Protein AF-A0A0C2ZN90-F1 (afdb_monomer_lite)

Foldseek 3Di:
DDDDDDDDDDDDDPDDDDDDDDDDDDDPDDDDCVVVVVVVVVVVVVVVVVVVVVVVVVVVVVVVVVVVVVVVVVVVVVVVVVVVVVVVVVVVVVVVVVVVVVVVVVVVVVVVVVVVVVVVVVVVVVVVVVVVVVVVVVVVVVVVVVVVVVVVVVVVVVVVVVVVVVVVVVVVVVVPDPPDPPDDQDFPVCVVVVHDFDDDPVCPPQRDTPVCVVVVHRTHGPPPPPPPPDPDPDPPPDPDPDDDDDDDDDDDDDDDDDDDDDDDPDPDPDDDDDDDDDDPPVVVVVVVVVVVVVVVVVVVVVVVVVVVVVVVVVVVVVVVVVVVVVVPPDDDDDDDDDDDDDPPPPVPPPVVVVVVVVVVVVVVVPDPDPPPPPD

pLDDT: mean 73.0, std 21.0, range [37.22, 98.56]

Radius of gyration: 66.13 Å; chains: 1; bounding box: 137×74×197 Å

Sequence (375 aa):
MSAPSKTNTPAPLTGKRDWVGATTDKLKSSSDDELEIYDVKVGERKQHWQVKKEAKEKEARECQQREEAEHWAREEAAAVQRQEEADCRVREECRVKEEKECLEREAAVHQEAAIKKATETAEKRAQEDMEEKRAEVLKKIRAAKETARQRAEAEASRQKSVAMKKRAREENTVAGPSGMLGPGLRCVRCARTGAKCKRDPENKRQCACMQCARHKEKCKWPEVVGSVSGSRSGDVKGKGKAVATLPRAGKKKKHVKKSAMKVVDSNIEIVAKPSDASGSRSGHALLQRMDHLILTVENLAEAQWYMASACAVSGMVVGTLINKCNFLGFEGVGPGEEDEEEEMDTEAVNQEEVEQEVAELRKEVLEPQPSDDEM

Structure (mmCIF, N/CA/C/O backbone):
data_AF-A0A0C2ZN90-F1
#
_entry.id   AF-A0A0C2ZN90-F1
#
loop_
_atom_site.group_PDB
_atom_site.id
_atom_site.type_symbol
_atom_site.label_atom_id
_atom_site.label_alt_id
_atom_site.label_comp_id
_atom_site.label_asym_id
_atom_site.label_entity_id
_atom_site.label_seq_id
_atom_site.pdbx_PDB_ins_code
_atom_site.Cartn_x
_atom_site.Cartn_y
_atom_site.Cartn_z
_atom_site.occupancy
_atom_site.B_iso_or_equiv
_atom_site.auth_seq_id
_atom_site.auth_comp_id
_atom_site.auth_asym_id
_atom_site.auth_atom_id
_atom_site.pdbx_PDB_model_num
ATOM 1 N N . MET A 1 1 ? -42.856 -7.851 15.125 1.00 47.91 1 MET A N 1
ATOM 2 C CA . MET A 1 1 ? -44.300 -7.607 15.332 1.00 47.91 1 MET A CA 1
ATOM 3 C C . MET A 1 1 ? -44.865 -8.805 16.084 1.00 47.91 1 MET A C 1
ATOM 5 O O . MET A 1 1 ? -45.245 -9.776 15.445 1.00 47.91 1 MET A O 1
ATOM 9 N N . SER A 1 2 ? -44.839 -8.780 17.418 1.00 54.12 2 SER A N 1
ATOM 10 C CA . SER A 1 2 ? -45.299 -9.899 18.257 1.00 54.12 2 SER A CA 1
ATOM 11 C C . SER A 1 2 ? -46.491 -9.445 19.095 1.00 54.12 2 SER A C 1
ATOM 13 O O . SER A 1 2 ? -46.458 -8.363 19.679 1.00 54.12 2 SER A O 1
ATOM 15 N N . ALA A 1 3 ? -47.560 -10.241 19.072 1.00 60.66 3 ALA A N 1
ATOM 16 C CA . ALA A 1 3 ? -48.857 -9.945 19.674 1.00 60.66 3 ALA A CA 1
ATOM 17 C C . ALA A 1 3 ? -48.824 -9.994 21.218 1.00 60.66 3 ALA A C 1
ATOM 19 O O . ALA A 1 3 ? -48.052 -10.774 21.777 1.00 60.66 3 ALA A O 1
ATOM 20 N N . PRO A 1 4 ? -49.678 -9.221 21.919 1.00 62.22 4 PRO A N 1
ATOM 21 C CA . PRO A 1 4 ? -49.736 -9.235 23.375 1.00 62.22 4 PRO A CA 1
ATOM 22 C C . PRO A 1 4 ? -50.607 -10.391 23.889 1.00 62.22 4 PRO A C 1
ATOM 24 O O . PRO A 1 4 ? -51.784 -10.525 23.544 1.00 62.22 4 PRO A O 1
ATOM 27 N N . SER A 1 5 ? -50.014 -11.222 24.742 1.00 60.12 5 SER A N 1
ATOM 28 C CA . SER A 1 5 ? -50.665 -12.339 25.426 1.00 60.12 5 SER A CA 1
ATOM 29 C C . SER A 1 5 ? -51.628 -11.834 26.506 1.00 60.12 5 SER A C 1
ATOM 31 O O . SER A 1 5 ? -51.232 -11.108 27.414 1.00 60.12 5 SER A O 1
ATOM 33 N N . LYS A 1 6 ? -52.902 -12.229 26.408 1.00 66.94 6 LYS A N 1
ATOM 34 C CA . LYS A 1 6 ? -53.952 -11.969 27.406 1.00 66.94 6 LYS A CA 1
ATOM 35 C C . LYS A 1 6 ? -53.699 -12.779 28.679 1.00 66.94 6 LYS A C 1
ATOM 37 O O . LYS A 1 6 ? -53.786 -14.005 28.650 1.00 66.94 6 LYS A O 1
ATOM 42 N N . THR A 1 7 ? -53.465 -12.100 29.796 1.00 59.75 7 THR A N 1
ATOM 43 C CA . THR A 1 7 ? -53.411 -12.706 31.133 1.00 59.75 7 THR A CA 1
ATOM 44 C C . THR A 1 7 ? -54.807 -12.688 31.760 1.00 59.75 7 THR A C 1
ATOM 46 O O . THR A 1 7 ? -55.391 -11.627 31.971 1.00 59.75 7 THR A O 1
ATOM 49 N N . ASN A 1 8 ? -55.358 -13.873 32.029 1.00 65.38 8 ASN A N 1
ATOM 50 C CA . ASN A 1 8 ? -56.622 -14.058 32.739 1.00 65.38 8 ASN A CA 1
ATOM 51 C C . ASN A 1 8 ? -56.387 -13.932 34.253 1.00 65.38 8 ASN A C 1
ATOM 53 O O . ASN A 1 8 ? -55.694 -14.761 34.839 1.00 65.38 8 ASN A O 1
ATOM 57 N N . THR A 1 9 ? -56.982 -12.922 34.882 1.00 57.03 9 THR A N 1
ATOM 58 C CA . THR A 1 9 ? -57.009 -12.749 36.342 1.00 57.03 9 THR A CA 1
ATOM 59 C C . THR A 1 9 ? -58.150 -13.585 36.941 1.00 57.03 9 THR A C 1
ATOM 61 O O . THR A 1 9 ? -59.300 -13.366 36.554 1.00 57.03 9 THR A O 1
ATOM 64 N N . PRO A 1 10 ? -57.902 -14.524 37.876 1.00 62.50 10 PRO A N 1
ATOM 65 C CA . PRO A 1 10 ? -58.974 -15.247 38.550 1.00 62.50 10 PRO A CA 1
ATOM 66 C C . PRO A 1 10 ? -59.562 -14.416 39.701 1.00 62.50 10 PRO A C 1
ATOM 68 O O . PRO A 1 10 ? -58.844 -13.795 40.483 1.00 62.50 10 PRO A O 1
ATOM 71 N N . ALA A 1 11 ? -60.892 -14.407 39.784 1.00 63.16 11 ALA A N 1
ATOM 72 C CA . ALA A 1 11 ? -61.669 -13.695 40.793 1.00 63.16 11 ALA A CA 1
ATOM 73 C C . ALA A 1 11 ? -61.593 -14.374 42.182 1.00 63.16 11 ALA A C 1
ATOM 75 O O . ALA A 1 11 ? -61.607 -15.606 42.255 1.00 63.16 11 ALA A O 1
ATOM 76 N N . PRO A 1 12 ? -61.574 -13.611 43.292 1.00 59.16 12 PRO A N 1
ATOM 77 C CA . PRO A 1 12 ? -61.581 -14.177 44.636 1.00 59.16 12 PRO A CA 1
ATOM 78 C C . PRO A 1 12 ? -62.991 -14.643 45.039 1.00 59.16 12 PRO A C 1
ATOM 80 O O . PRO A 1 12 ? -63.939 -13.860 45.094 1.00 59.16 12 PRO A O 1
ATOM 83 N N . LEU A 1 13 ? -63.117 -15.935 45.352 1.00 58.66 13 LEU A N 1
ATOM 84 C CA . LEU A 1 13 ? -64.306 -16.554 45.943 1.00 58.66 13 LEU A CA 1
ATOM 85 C C . LEU A 1 13 ? -64.455 -16.123 47.411 1.00 58.66 13 LEU A C 1
ATOM 87 O O . LEU A 1 13 ? -63.732 -16.583 48.294 1.00 58.66 13 LEU A O 1
ATOM 91 N N . THR A 1 14 ? -65.426 -15.255 47.684 1.00 52.53 14 THR A N 1
ATOM 92 C CA . THR A 1 14 ? -65.854 -14.855 49.029 1.00 52.53 14 THR A CA 1
ATOM 93 C C . THR A 1 14 ? -66.743 -15.934 49.655 1.00 52.53 14 THR A C 1
ATOM 95 O O . THR A 1 14 ? -67.970 -15.857 49.661 1.00 52.53 14 THR A O 1
ATOM 98 N N . GLY A 1 15 ? -66.118 -16.977 50.201 1.00 53.81 15 GLY A N 1
ATOM 99 C CA . GLY A 1 15 ? -66.805 -17.990 51.002 1.00 53.81 15 GLY A CA 1
ATOM 100 C C . GLY A 1 15 ? -67.135 -17.473 52.405 1.00 53.81 15 GLY A C 1
ATOM 101 O O . GLY A 1 15 ? -66.293 -17.533 53.297 1.00 53.81 15 GLY A O 1
ATOM 102 N N . LYS A 1 16 ? -68.368 -16.993 52.615 1.00 53.38 16 LYS A N 1
ATOM 103 C CA . LYS A 1 16 ? -68.963 -16.820 53.952 1.00 53.38 16 LYS A CA 1
ATOM 104 C C . LYS A 1 16 ? -69.048 -18.186 54.642 1.00 53.38 16 LYS A C 1
ATOM 106 O O . LYS A 1 16 ? -69.699 -19.091 54.127 1.00 53.38 16 LYS A O 1
ATOM 111 N N . ARG A 1 17 ? -68.418 -18.335 55.809 1.00 47.53 17 ARG A N 1
ATOM 112 C CA . ARG A 1 17 ? -68.725 -19.415 56.756 1.00 47.53 17 ARG A CA 1
ATOM 113 C C . ARG A 1 17 ? -69.367 -18.806 57.991 1.00 47.53 17 ARG A C 1
ATOM 115 O O . ARG A 1 17 ? -68.688 -18.178 58.798 1.00 47.53 17 ARG A O 1
ATOM 122 N N . ASP A 1 18 ? -70.672 -19.014 58.094 1.00 54.12 18 ASP A N 1
ATOM 123 C CA . ASP A 1 18 ? -71.453 -18.820 59.305 1.00 54.12 18 ASP A CA 1
ATOM 124 C C . ASP A 1 18 ? -71.043 -19.885 60.332 1.00 54.12 18 ASP A C 1
ATOM 126 O O . ASP A 1 18 ? -71.206 -21.081 60.097 1.00 54.12 18 ASP A O 1
ATOM 130 N N . TRP A 1 19 ? -70.505 -19.451 61.471 1.00 50.38 19 TRP A N 1
ATOM 131 C CA . TRP A 1 19 ? -70.406 -20.273 62.676 1.00 50.38 19 TRP A CA 1
ATOM 132 C C . TRP A 1 19 ? -71.318 -19.663 63.734 1.00 50.38 19 TRP A C 1
ATOM 134 O O . TRP A 1 19 ? -70.918 -18.815 64.528 1.00 50.38 19 TRP A O 1
ATOM 144 N N . VAL A 1 20 ? -72.575 -20.093 63.695 1.00 50.56 20 VAL A N 1
ATOM 145 C CA . VAL A 1 20 ? -73.548 -19.931 64.772 1.00 50.56 20 VAL A CA 1
ATOM 146 C C . VAL A 1 20 ? -73.816 -21.321 65.332 1.00 50.56 20 VAL A C 1
ATOM 148 O O . VAL A 1 20 ? -74.260 -22.201 64.600 1.00 50.56 20 VAL A O 1
ATOM 151 N N . GLY A 1 21 ? -73.607 -21.487 66.637 1.00 52.84 21 GLY A N 1
ATOM 152 C CA . GLY A 1 21 ? -74.328 -22.489 67.416 1.00 52.84 21 GLY A CA 1
ATOM 153 C C . GLY A 1 21 ? -73.477 -23.473 68.213 1.00 52.84 21 GLY A C 1
ATOM 154 O O . GLY A 1 21 ? -72.588 -24.121 67.674 1.00 52.84 21 GLY A O 1
ATOM 155 N N . ALA A 1 22 ? -73.911 -23.639 69.468 1.00 46.72 22 ALA A N 1
ATOM 156 C CA . ALA A 1 22 ? -73.586 -24.694 70.430 1.00 46.72 22 ALA A CA 1
ATOM 157 C C . ALA A 1 22 ? -72.211 -24.537 71.116 1.00 46.72 22 ALA A C 1
ATOM 159 O O . ALA A 1 22 ? -71.183 -24.480 70.464 1.00 46.72 22 ALA A O 1
ATOM 160 N N . THR A 1 23 ? -72.093 -24.426 72.438 1.00 46.81 23 THR A N 1
ATOM 161 C CA . THR A 1 23 ? -72.875 -25.059 73.508 1.00 46.81 23 THR A CA 1
ATOM 162 C C . THR A 1 23 ? -72.828 -24.218 74.787 1.00 46.81 23 THR A C 1
ATOM 164 O O . THR A 1 23 ? -71.764 -24.003 75.365 1.00 46.81 23 THR A O 1
ATOM 167 N N . THR A 1 24 ? -73.993 -23.787 75.260 1.00 51.75 24 THR A N 1
ATOM 168 C CA . THR A 1 24 ? -74.245 -23.469 76.666 1.00 51.75 24 THR A CA 1
ATOM 169 C C . THR A 1 24 ? -74.473 -24.787 77.386 1.00 51.75 24 THR A C 1
ATOM 171 O O . THR A 1 24 ? -75.551 -25.364 77.264 1.00 51.75 24 THR A O 1
ATOM 174 N N . ASP A 1 25 ? -73.480 -25.266 78.133 1.00 44.06 25 ASP A N 1
ATOM 175 C CA . ASP A 1 25 ? -73.747 -26.290 79.133 1.00 44.06 25 ASP A CA 1
ATOM 176 C C . ASP A 1 25 ? -73.016 -26.032 80.447 1.00 44.06 25 ASP A C 1
ATOM 178 O O . ASP A 1 25 ? -71.898 -25.521 80.502 1.00 44.06 25 ASP A O 1
ATOM 182 N N . LYS A 1 26 ? -73.763 -26.308 81.511 1.00 55.06 26 LYS A N 1
ATOM 183 C CA . LYS A 1 26 ? -73.508 -25.949 82.903 1.00 55.06 26 LYS A CA 1
ATOM 184 C C . LYS A 1 26 ? -72.288 -26.677 83.451 1.00 55.06 26 LYS A C 1
ATOM 186 O O . LYS A 1 26 ? -72.315 -27.898 83.545 1.00 55.06 26 LYS A O 1
ATOM 191 N N . LEU A 1 27 ? -71.353 -25.930 84.032 1.00 44.84 27 LEU A N 1
ATOM 192 C CA . LEU A 1 27 ? -70.567 -26.412 85.165 1.00 44.84 27 LEU A CA 1
ATOM 193 C C . LEU A 1 27 ? -70.533 -25.328 86.244 1.00 44.84 27 LEU A C 1
ATOM 195 O O . LEU A 1 27 ? -69.909 -24.284 86.096 1.00 44.84 27 LEU A O 1
ATOM 199 N N . LYS A 1 28 ? -71.280 -25.584 87.322 1.00 52.97 28 LYS A N 1
ATOM 200 C CA . LYS A 1 28 ? -71.097 -24.941 88.621 1.00 52.97 28 LYS A CA 1
ATOM 201 C C . LYS A 1 28 ? -69.900 -25.631 89.272 1.00 52.97 28 LYS A C 1
ATOM 203 O O . LYS A 1 28 ? -70.074 -26.711 89.831 1.00 52.97 28 LYS A O 1
ATOM 208 N N . SER A 1 29 ? -68.724 -25.027 89.186 1.00 48.50 29 SER A N 1
ATOM 209 C CA . SER A 1 29 ? -67.542 -25.479 89.915 1.00 48.50 29 SER A CA 1
ATOM 210 C C . SER A 1 29 ? -67.071 -24.347 90.821 1.00 48.50 29 SER A C 1
ATOM 212 O O . SER A 1 29 ? -66.819 -23.250 90.348 1.00 48.50 29 SER A O 1
ATOM 214 N N . SER A 1 30 ? -67.073 -24.648 92.121 1.00 50.97 30 SER A N 1
ATOM 215 C CA . SER A 1 30 ? -66.371 -24.010 93.245 1.00 50.97 30 SER A CA 1
ATOM 216 C C . SER A 1 30 ? -65.467 -22.812 92.905 1.00 50.97 30 SER A C 1
ATOM 218 O O . SER A 1 30 ? -64.460 -22.970 92.223 1.00 50.97 30 SER A O 1
ATOM 220 N N . SER A 1 31 ? -65.816 -21.639 93.435 1.00 50.69 31 SER A N 1
ATOM 221 C CA . SER A 1 31 ? -65.335 -20.310 93.026 1.00 50.69 31 SER A CA 1
ATOM 222 C C . SER A 1 31 ? -64.147 -19.740 93.817 1.00 50.69 31 SER A C 1
ATOM 224 O O . SER A 1 31 ? -63.906 -18.542 93.724 1.00 50.69 31 SER A O 1
ATOM 226 N N . ASP A 1 32 ? -63.403 -20.543 94.583 1.00 53.81 32 ASP A N 1
ATOM 227 C CA . ASP A 1 32 ? -62.303 -20.018 95.423 1.00 53.81 32 ASP A CA 1
ATOM 228 C C . ASP A 1 32 ? -60.879 -20.373 94.937 1.00 53.81 32 ASP A C 1
ATOM 230 O O . ASP A 1 32 ? -59.930 -19.733 95.375 1.00 53.81 32 ASP A O 1
ATOM 234 N N . ASP A 1 33 ? -60.721 -21.261 93.942 1.00 53.34 33 ASP A N 1
ATOM 235 C CA . ASP A 1 33 ? -59.440 -21.494 93.226 1.00 53.34 33 ASP A CA 1
ATOM 236 C C . ASP A 1 33 ? -59.386 -20.772 91.852 1.00 53.34 33 ASP A C 1
ATOM 238 O O . ASP A 1 33 ? -58.431 -20.883 91.082 1.00 53.34 33 ASP A O 1
ATOM 242 N N . GLU A 1 34 ? -60.444 -20.036 91.494 1.00 55.94 34 GLU A N 1
ATOM 243 C CA . GLU A 1 34 ? -60.680 -19.512 90.140 1.00 55.94 34 GLU A CA 1
ATOM 244 C C . GLU A 1 34 ? -59.822 -18.275 89.808 1.00 55.94 34 GLU A C 1
ATOM 246 O O . GLU A 1 34 ? -59.483 -18.040 88.644 1.00 55.94 34 GLU A O 1
ATOM 251 N N . LEU A 1 35 ? -59.416 -17.513 90.832 1.00 57.97 35 LEU A N 1
ATOM 252 C CA . LEU A 1 35 ? -58.611 -16.298 90.672 1.00 57.97 35 LEU A CA 1
ATOM 253 C C . LEU A 1 35 ? -57.157 -16.623 90.279 1.00 57.97 35 LEU A C 1
ATOM 255 O O . LEU A 1 35 ? -56.613 -16.021 89.355 1.00 57.97 35 LEU A O 1
ATOM 259 N N . GLU A 1 36 ? -56.559 -17.634 90.915 1.00 61.91 36 GLU A N 1
ATOM 260 C CA . GLU A 1 36 ? -55.186 -18.079 90.632 1.00 61.91 36 GLU A CA 1
ATOM 261 C C . GLU A 1 36 ? -55.072 -18.707 89.233 1.00 61.91 36 GLU A C 1
ATOM 263 O O . GLU A 1 36 ? -54.132 -18.435 88.483 1.00 61.91 36 GLU A O 1
ATOM 268 N N . ILE A 1 37 ? -56.083 -19.481 88.820 1.00 67.69 37 ILE A N 1
ATOM 269 C CA . ILE A 1 37 ? -56.150 -20.076 87.476 1.00 67.69 37 ILE A CA 1
ATOM 270 C C . ILE A 1 37 ? -56.290 -18.991 86.393 1.00 67.69 37 ILE A C 1
ATOM 272 O O . ILE A 1 37 ? -55.806 -19.168 85.268 1.00 67.69 37 ILE A O 1
ATOM 276 N N . TYR A 1 38 ? -56.948 -17.871 86.700 1.00 72.56 38 TYR A N 1
ATOM 277 C CA . TYR A 1 38 ? -57.102 -16.759 85.765 1.00 72.56 38 TYR A CA 1
ATOM 278 C C . TYR A 1 38 ? -55.779 -16.011 85.550 1.00 72.56 38 TYR A C 1
ATOM 280 O O . TYR A 1 38 ? -55.384 -15.799 84.400 1.00 72.56 38 TYR A O 1
ATOM 288 N N . ASP A 1 39 ? -55.049 -15.694 86.622 1.00 75.69 39 ASP A N 1
ATOM 289 C CA . ASP A 1 39 ? -53.764 -14.988 86.534 1.00 75.69 39 ASP A CA 1
ATOM 290 C C . ASP A 1 39 ? -52.685 -15.819 85.824 1.00 75.69 39 ASP A C 1
ATOM 292 O O . ASP A 1 39 ? -51.958 -15.290 84.973 1.00 75.69 39 ASP A O 1
ATOM 296 N N . VAL A 1 40 ? -52.641 -17.138 86.058 1.00 80.75 40 VAL A N 1
ATOM 297 C CA . VAL A 1 40 ? -51.743 -18.055 85.330 1.00 80.75 40 VAL A CA 1
ATOM 298 C C . VAL A 1 40 ? -52.053 -18.053 83.826 1.00 80.75 40 VAL A C 1
ATOM 300 O O . VAL A 1 40 ? -51.150 -17.869 83.008 1.00 80.75 40 VAL A O 1
ATOM 303 N N . LYS A 1 41 ? -53.330 -18.152 83.429 1.00 84.56 41 LYS A N 1
ATOM 304 C CA . LYS A 1 41 ? -53.736 -18.151 82.007 1.00 84.56 41 LYS A CA 1
ATOM 305 C C . LYS A 1 41 ? -53.478 -16.817 81.307 1.00 84.56 41 LYS A C 1
ATOM 307 O O . LYS A 1 41 ? -53.155 -16.791 80.114 1.00 84.56 41 LYS A O 1
ATOM 312 N N . VAL A 1 42 ? -53.638 -15.697 82.014 1.00 85.06 42 VAL A N 1
ATOM 313 C CA . VAL A 1 42 ? -53.310 -14.364 81.485 1.00 85.06 42 VAL A CA 1
ATOM 314 C C . VAL A 1 42 ? -51.796 -14.227 81.301 1.00 85.06 42 VAL A C 1
ATOM 316 O O . VAL A 1 42 ? -51.356 -13.731 80.258 1.00 85.06 42 VAL A O 1
ATOM 319 N N . GLY A 1 43 ? -51.004 -14.729 82.254 1.00 87.81 43 GLY A N 1
ATOM 320 C CA . GLY A 1 43 ? -49.547 -14.811 82.162 1.00 87.81 43 GLY A CA 1
ATOM 321 C C . GLY A 1 43 ? -49.073 -15.623 80.953 1.00 87.81 43 GLY A C 1
ATOM 322 O O . GLY A 1 43 ? -48.300 -15.113 80.140 1.00 87.81 43 GLY A O 1
ATOM 323 N N . GLU A 1 44 ? -49.601 -16.835 80.767 1.00 91.00 44 GLU A N 1
ATOM 324 C CA . GLU A 1 44 ? -49.279 -17.711 79.630 1.00 91.00 44 GLU A CA 1
ATOM 325 C C . GLU A 1 44 ? -49.649 -17.081 78.283 1.00 91.00 44 GLU A C 1
ATOM 327 O O . GLU A 1 44 ? -48.847 -17.089 77.346 1.00 91.00 44 GLU A O 1
ATOM 332 N N . ARG A 1 45 ? -50.838 -16.468 78.167 1.00 90.56 45 ARG A N 1
ATOM 333 C CA . ARG A 1 45 ? -51.233 -15.756 76.937 1.00 90.56 45 ARG A CA 1
ATOM 334 C C . ARG A 1 45 ? -50.298 -14.596 76.625 1.00 90.56 45 ARG A C 1
ATOM 336 O O . ARG A 1 45 ? -49.980 -14.385 75.454 1.00 90.56 45 ARG A O 1
ATOM 343 N N . LYS A 1 46 ? -49.869 -13.842 77.642 1.00 93.88 46 LYS A N 1
ATOM 344 C CA . LYS A 1 46 ? -48.949 -12.712 77.472 1.00 93.88 46 LYS A CA 1
ATOM 345 C C . LYS A 1 46 ? -47.566 -13.188 77.025 1.00 93.88 46 LYS A C 1
ATOM 347 O O . LYS A 1 46 ? -47.037 -12.636 76.062 1.00 93.88 46 LYS A O 1
ATOM 352 N N . GLN A 1 47 ? -47.035 -14.239 77.652 1.00 94.00 47 GLN A N 1
ATOM 353 C CA . GLN A 1 47 ? -45.773 -14.869 77.250 1.00 94.00 47 GLN A CA 1
ATOM 354 C C . GLN A 1 47 ? -45.853 -15.421 75.822 1.00 94.00 47 GLN A C 1
ATOM 356 O O . GLN A 1 47 ? -45.020 -15.083 74.986 1.00 94.00 47 GLN A O 1
ATOM 361 N N . HIS A 1 48 ? -46.899 -16.185 75.493 1.00 94.62 48 HIS A N 1
ATOM 362 C CA . HIS A 1 48 ? -47.109 -16.713 74.144 1.00 94.62 48 HIS A CA 1
ATOM 363 C C . HIS A 1 48 ? -47.226 -15.593 73.096 1.00 94.62 48 HIS A C 1
ATOM 365 O O . HIS A 1 48 ? -46.702 -15.711 71.988 1.00 94.62 48 HIS A O 1
ATOM 371 N N . TRP A 1 49 ? -47.887 -14.479 73.428 1.00 95.88 49 TRP A N 1
ATOM 372 C CA . TRP A 1 49 ? -47.977 -13.325 72.533 1.00 95.88 49 TRP A CA 1
ATOM 373 C C . TRP A 1 49 ? -46.623 -12.634 72.326 1.00 95.88 49 TRP A C 1
ATOM 375 O O . TRP A 1 49 ? -46.304 -12.279 71.191 1.00 95.88 49 TRP A O 1
ATOM 385 N N . GLN A 1 50 ? -45.808 -12.492 73.377 1.00 96.50 50 GLN A N 1
ATOM 386 C CA . GLN A 1 50 ? -44.439 -11.972 73.275 1.00 96.50 50 GLN A CA 1
ATOM 387 C C . GLN A 1 50 ? -43.550 -12.869 72.412 1.00 96.50 50 GLN A C 1
ATOM 389 O O . GLN A 1 50 ? -42.982 -12.378 71.440 1.00 96.50 50 GLN A O 1
ATOM 394 N N . VAL A 1 51 ? -43.520 -14.178 72.678 1.00 97.19 51 VAL A N 1
ATOM 395 C CA . VAL A 1 51 ? -42.743 -15.146 71.883 1.00 97.19 51 VAL A CA 1
ATOM 396 C C . VAL A 1 51 ? -43.179 -15.120 70.416 1.00 97.19 51 VAL A C 1
ATOM 398 O O . VAL A 1 51 ? -42.347 -15.101 69.513 1.00 97.19 51 VAL A O 1
ATOM 401 N N . LYS A 1 52 ? -44.489 -15.038 70.145 1.00 96.75 52 LYS A N 1
ATOM 402 C CA . LYS A 1 52 ? -45.009 -14.916 68.776 1.00 96.75 52 LYS A CA 1
ATOM 403 C C . LYS A 1 52 ? -44.598 -13.603 68.105 1.00 96.75 52 LYS A C 1
ATOM 405 O O . LYS A 1 52 ? -44.378 -13.588 66.895 1.00 96.75 52 LYS A O 1
ATOM 410 N N . LYS A 1 53 ? -44.537 -12.499 68.853 1.00 97.25 53 LYS A N 1
ATOM 411 C CA . LYS A 1 53 ? -44.090 -11.202 68.335 1.00 97.25 53 LYS A CA 1
ATOM 412 C C . LYS A 1 53 ? -42.600 -11.240 67.986 1.00 97.25 53 LYS A C 1
ATOM 414 O O . LYS A 1 53 ? -42.248 -10.838 66.884 1.00 97.25 53 LYS A O 1
ATOM 419 N N . GLU A 1 54 ? -41.766 -11.780 68.871 1.00 96.94 54 GLU A N 1
ATOM 420 C CA . GLU A 1 54 ? -40.324 -11.944 68.641 1.00 96.94 54 GLU A CA 1
ATOM 421 C C . GLU A 1 54 ? -40.034 -12.884 67.468 1.00 96.94 54 GLU A C 1
ATOM 423 O O . GLU A 1 54 ? -39.204 -12.564 66.621 1.00 96.94 54 GLU A O 1
ATOM 428 N N . ALA A 1 55 ? -40.766 -13.998 67.353 1.00 97.81 55 ALA A N 1
ATOM 429 C CA . ALA A 1 55 ? -40.637 -14.915 66.223 1.00 97.81 55 ALA A CA 1
ATOM 430 C C . ALA A 1 55 ? -40.942 -14.225 64.882 1.00 97.81 55 ALA A C 1
ATOM 432 O O . ALA A 1 55 ? -40.183 -14.380 63.931 1.00 97.81 55 ALA A O 1
ATOM 433 N N . LYS A 1 56 ? -42.007 -13.412 64.820 1.00 97.50 56 LYS A N 1
ATOM 434 C CA . LYS A 1 56 ? -42.357 -12.640 63.616 1.00 97.50 56 LYS A CA 1
ATOM 435 C C . LYS A 1 56 ? -41.339 -11.557 63.281 1.00 97.50 56 LYS A C 1
ATOM 437 O O . LYS A 1 56 ? -41.072 -11.312 62.113 1.00 97.50 56 LYS A O 1
ATOM 442 N N . GLU A 1 57 ? -40.800 -10.881 64.290 1.00 97.56 57 GLU A N 1
ATOM 443 C CA . GLU A 1 57 ? -39.764 -9.869 64.084 1.00 97.56 57 GLU A CA 1
ATOM 444 C C . GLU A 1 57 ? -38.466 -10.504 63.580 1.00 97.56 57 GLU A C 1
ATOM 446 O O . GLU A 1 57 ? -37.836 -9.980 62.664 1.00 97.56 57 GLU A O 1
ATOM 451 N N . LYS A 1 58 ? -38.097 -11.666 64.128 1.00 97.81 58 LYS A N 1
ATOM 452 C CA . LYS A 1 58 ? -36.952 -12.441 63.655 1.00 97.81 58 LYS A CA 1
ATOM 453 C C . LYS A 1 58 ? -37.145 -12.902 62.208 1.00 97.81 58 LYS A C 1
ATOM 455 O O . LYS A 1 58 ? -36.253 -12.686 61.398 1.00 97.81 58 LYS A O 1
ATOM 460 N N . GLU A 1 59 ? -38.311 -13.453 61.876 1.00 97.69 59 GLU A N 1
ATOM 461 C CA . GLU A 1 59 ? -38.661 -13.851 60.505 1.00 97.69 59 GLU A CA 1
ATOM 462 C C . GLU A 1 59 ? -38.603 -12.658 59.539 1.00 97.69 59 GLU A C 1
ATOM 464 O O . GLU A 1 59 ? -38.027 -12.768 58.462 1.00 97.69 59 GLU A O 1
ATOM 4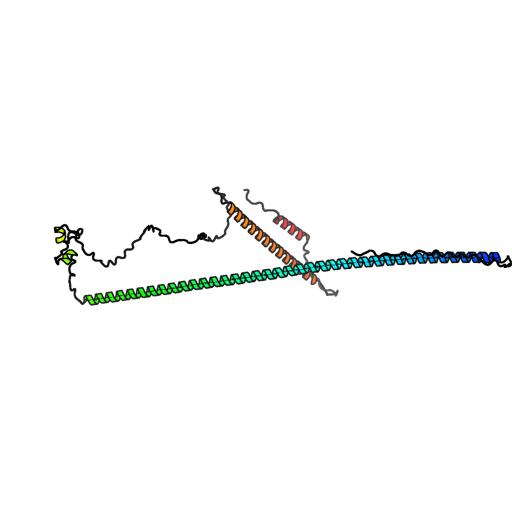69 N N . ALA A 1 60 ? -39.114 -11.487 59.937 1.00 98.19 60 ALA A N 1
ATOM 470 C CA . ALA A 1 60 ? -39.043 -10.278 59.118 1.00 98.19 60 ALA A CA 1
ATOM 471 C C . ALA A 1 60 ? -37.594 -9.829 58.855 1.00 98.19 60 ALA A C 1
ATOM 473 O O . ALA A 1 60 ? -37.265 -9.476 57.724 1.00 98.19 60 ALA A O 1
ATOM 474 N N . ARG A 1 61 ? -36.715 -9.884 59.867 1.00 98.19 61 ARG A N 1
ATOM 475 C CA . ARG A 1 61 ? -35.285 -9.566 59.706 1.00 98.19 61 ARG A CA 1
ATOM 476 C C . ARG A 1 61 ? -34.570 -10.577 58.807 1.00 98.19 61 ARG A C 1
ATOM 478 O O . ARG A 1 61 ? -33.770 -10.174 57.972 1.00 98.19 61 ARG A O 1
ATOM 485 N N . GLU A 1 62 ? -34.863 -11.869 58.949 1.00 98.00 62 GLU A N 1
ATOM 486 C CA . GLU A 1 62 ? -34.292 -12.920 58.093 1.00 98.00 62 GLU A CA 1
ATOM 487 C C . GLU A 1 62 ? -34.764 -12.792 56.636 1.00 98.00 62 GLU A C 1
ATOM 489 O O . GLU A 1 62 ? -33.956 -12.923 55.716 1.00 98.00 62 GLU A O 1
ATOM 494 N N . CYS A 1 63 ? -36.047 -12.488 56.412 1.00 97.44 63 CYS A N 1
ATOM 495 C CA . CYS A 1 63 ? -36.576 -12.200 55.079 1.00 97.44 63 CYS A CA 1
ATOM 496 C C . CYS A 1 63 ? -35.890 -10.979 54.459 1.00 97.44 63 CYS A C 1
ATOM 498 O O . CYS A 1 63 ? -35.438 -11.065 53.321 1.00 97.44 63 CYS A O 1
ATOM 500 N N . GLN A 1 64 ? -35.734 -9.888 55.216 1.00 98.19 64 GLN A N 1
ATOM 501 C CA . GLN A 1 64 ? -35.039 -8.692 54.736 1.00 98.19 64 GLN A CA 1
ATOM 502 C C . GLN A 1 64 ? -33.579 -8.992 54.362 1.00 98.19 64 GLN A C 1
ATOM 504 O O . GLN A 1 64 ? -33.134 -8.619 53.282 1.00 98.19 64 GLN A O 1
ATOM 509 N N . GLN A 1 65 ? -32.843 -9.723 55.206 1.00 98.38 65 GLN A N 1
ATOM 510 C CA . GLN A 1 65 ? -31.462 -10.121 54.902 1.00 98.38 65 GLN A CA 1
ATOM 511 C C . GLN A 1 65 ? -31.370 -10.994 53.647 1.00 98.38 65 GLN A C 1
ATOM 513 O O . GLN A 1 65 ? -30.422 -10.868 52.874 1.00 98.38 65 GLN A O 1
ATOM 518 N N . ARG A 1 66 ? -32.350 -11.878 53.421 1.00 98.19 66 ARG A N 1
ATOM 519 C CA . ARG A 1 66 ? -32.402 -12.700 52.208 1.00 98.19 66 ARG A CA 1
ATOM 520 C C . ARG A 1 66 ? -32.661 -11.854 50.962 1.00 98.19 66 ARG A C 1
ATOM 522 O O . ARG A 1 66 ? -32.009 -12.089 49.952 1.00 98.19 66 ARG A O 1
ATOM 529 N N . GLU A 1 67 ? -33.573 -10.888 51.033 1.00 98.06 67 GLU A N 1
ATOM 530 C CA . GLU A 1 67 ? -33.854 -9.969 49.923 1.00 98.06 67 GLU A CA 1
ATOM 531 C C . GLU A 1 67 ? -32.646 -9.081 49.601 1.00 98.06 67 GLU A C 1
ATOM 533 O O . GLU A 1 67 ? -32.310 -8.913 48.432 1.00 98.06 67 GLU A O 1
ATOM 538 N N . GLU A 1 68 ? -31.947 -8.571 50.619 1.00 98.12 68 GLU A N 1
ATOM 539 C CA . GLU A 1 68 ? -30.711 -7.798 50.444 1.00 98.12 68 GLU A CA 1
ATOM 540 C C . GLU A 1 68 ? -29.599 -8.650 49.814 1.00 98.12 68 GLU A C 1
ATOM 542 O O . GLU A 1 68 ? -28.948 -8.210 48.866 1.00 98.12 68 GLU A O 1
ATOM 547 N N . ALA A 1 69 ? -29.420 -9.894 50.272 1.00 98.25 69 ALA A N 1
ATOM 548 C CA . ALA A 1 69 ? -28.453 -10.823 49.688 1.00 98.25 69 ALA A CA 1
ATOM 549 C C . ALA A 1 69 ? -28.799 -11.188 48.233 1.00 98.25 69 ALA A C 1
ATOM 551 O O . ALA A 1 69 ? -27.915 -11.252 47.381 1.00 98.25 69 ALA A O 1
ATOM 552 N N . GLU A 1 70 ? -30.081 -11.402 47.924 1.00 98.25 70 GLU A N 1
ATOM 553 C CA . GLU A 1 70 ? -30.536 -11.681 46.562 1.00 98.25 70 GLU A CA 1
ATOM 554 C C . GLU A 1 70 ? -30.370 -10.461 45.647 1.00 98.25 70 GLU A C 1
ATOM 556 O O . GLU A 1 70 ? -29.930 -10.602 44.505 1.00 98.25 70 GLU A O 1
ATOM 561 N N . HIS A 1 71 ? -30.681 -9.261 46.142 1.00 97.38 71 HIS A N 1
ATOM 562 C CA . HIS A 1 71 ? -30.441 -8.015 45.419 1.00 97.38 71 HIS A CA 1
ATOM 563 C C . HIS A 1 71 ? -28.954 -7.859 45.088 1.00 97.38 71 HIS A C 1
ATOM 565 O O . HIS A 1 71 ? -28.607 -7.601 43.936 1.00 97.38 71 HIS A O 1
ATOM 571 N N . TRP A 1 72 ? -28.079 -8.078 46.072 1.00 98.12 72 TRP A N 1
ATOM 572 C CA . TRP A 1 72 ? -26.635 -7.974 4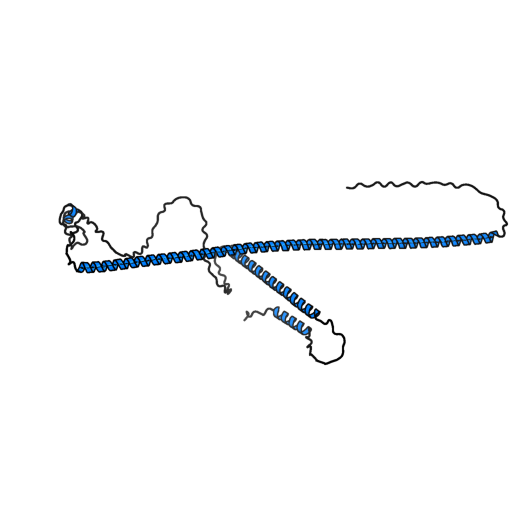5.887 1.00 98.12 72 TRP A CA 1
ATOM 573 C C . TRP A 1 72 ? -26.109 -8.998 44.871 1.00 98.12 72 TRP A C 1
ATOM 575 O O . TRP A 1 72 ? -25.378 -8.634 43.953 1.00 98.12 72 TRP A O 1
ATOM 585 N N . ALA A 1 73 ? -26.571 -10.252 44.940 1.00 98.38 73 ALA A N 1
ATOM 586 C CA . ALA A 1 73 ? -26.208 -11.284 43.967 1.00 98.38 73 ALA A CA 1
ATOM 587 C C . ALA A 1 73 ? -26.657 -10.940 42.532 1.00 98.38 73 ALA A C 1
ATOM 589 O O . ALA A 1 73 ? -25.939 -11.209 41.567 1.00 98.38 73 ALA A O 1
ATOM 590 N N . ARG A 1 74 ? -27.836 -10.322 42.362 1.00 98.19 74 ARG A N 1
ATOM 591 C CA . ARG A 1 74 ? -28.309 -9.851 41.047 1.00 98.19 74 ARG A CA 1
ATOM 592 C C . ARG A 1 74 ? -27.470 -8.687 40.522 1.00 98.19 74 ARG A C 1
ATOM 594 O O . ARG A 1 74 ? -27.206 -8.629 39.322 1.00 98.19 74 ARG A O 1
ATOM 601 N N . GLU A 1 75 ? -27.068 -7.769 41.395 1.00 98.25 75 GLU A N 1
ATOM 602 C CA . GLU A 1 75 ? -26.227 -6.630 41.028 1.00 98.25 75 GLU A CA 1
ATOM 603 C C . GLU A 1 75 ? -24.824 -7.080 40.601 1.00 98.25 75 GLU A C 1
ATOM 605 O O . GLU A 1 75 ? -24.328 -6.633 39.564 1.00 98.25 75 GLU A O 1
ATOM 610 N N . GLU A 1 76 ? -24.229 -8.028 41.331 1.00 98.12 76 GLU A N 1
ATOM 611 C CA . GLU A 1 76 ? -22.941 -8.635 40.986 1.00 98.12 76 GLU A CA 1
ATOM 612 C C . GLU A 1 76 ? -23.019 -9.381 39.645 1.00 98.12 76 GLU A C 1
ATOM 614 O O . GLU A 1 76 ? -22.203 -9.139 38.755 1.00 98.12 76 GLU A O 1
ATOM 619 N N . ALA A 1 77 ? -24.058 -10.197 39.430 1.00 98.19 77 ALA A N 1
ATOM 620 C CA . ALA A 1 77 ? -24.274 -10.878 38.152 1.00 98.19 77 ALA A CA 1
ATOM 621 C C . ALA A 1 77 ? -24.430 -9.889 36.980 1.00 98.19 77 ALA A C 1
ATOM 623 O O . ALA A 1 77 ? -23.854 -10.089 35.909 1.00 98.19 77 ALA A O 1
ATOM 624 N N . ALA A 1 78 ? -25.155 -8.784 37.182 1.00 98.50 78 ALA A N 1
ATOM 625 C CA . ALA A 1 78 ? -25.299 -7.735 36.174 1.00 98.50 78 ALA A CA 1
ATOM 626 C C . ALA A 1 78 ? -23.995 -6.953 35.933 1.00 98.50 78 ALA A C 1
ATOM 628 O O . ALA A 1 78 ? -23.788 -6.413 34.844 1.00 98.50 78 ALA A O 1
ATOM 629 N N . ALA A 1 79 ? -23.116 -6.837 36.931 1.00 98.12 79 ALA A N 1
ATOM 630 C CA . ALA A 1 79 ? -21.789 -6.251 36.762 1.00 98.12 79 ALA A CA 1
ATOM 631 C C . ALA A 1 79 ? -20.869 -7.176 35.951 1.00 98.12 79 ALA A C 1
ATOM 633 O O . ALA A 1 79 ? -20.246 -6.711 34.998 1.00 98.12 79 ALA A O 1
ATOM 634 N N . VAL A 1 80 ? -20.857 -8.478 36.257 1.00 98.38 80 VAL A N 1
ATOM 635 C CA . VAL A 1 80 ? -20.099 -9.490 35.502 1.00 98.38 80 VAL A CA 1
ATOM 636 C C . VAL A 1 80 ? -20.553 -9.532 34.045 1.00 98.38 80 VAL A C 1
ATOM 638 O O . VAL A 1 80 ? -19.719 -9.452 33.150 1.00 98.38 80 VAL A O 1
ATOM 641 N N . GLN A 1 81 ? -21.865 -9.544 33.787 1.00 98.25 81 GLN A N 1
ATOM 642 C CA . GLN A 1 81 ? -22.382 -9.527 32.417 1.00 98.25 81 GLN A CA 1
ATOM 643 C C . GLN A 1 81 ? -21.925 -8.279 31.641 1.00 98.25 81 GLN A C 1
ATOM 645 O O . GLN A 1 81 ? -21.503 -8.378 30.490 1.00 98.25 81 GLN A O 1
ATOM 650 N N . ARG A 1 82 ? -21.965 -7.094 32.268 1.00 98.44 82 ARG A N 1
ATOM 651 C CA . ARG A 1 82 ? -21.479 -5.852 31.640 1.00 98.44 82 ARG A CA 1
ATOM 652 C C . ARG A 1 82 ? -19.980 -5.903 31.342 1.00 98.44 82 ARG A C 1
ATOM 654 O O . ARG A 1 82 ? -19.559 -5.389 30.307 1.00 98.44 82 ARG A O 1
ATOM 661 N N . GLN A 1 83 ? -19.193 -6.515 32.224 1.00 98.38 83 GLN A N 1
ATOM 662 C CA . GLN A 1 83 ? -17.760 -6.711 32.013 1.00 98.38 83 GLN A CA 1
ATOM 663 C C . GLN A 1 83 ? -17.497 -7.659 30.836 1.00 98.38 83 GLN A C 1
ATOM 665 O O . GLN A 1 83 ? -16.708 -7.333 29.955 1.00 98.38 83 GLN A O 1
ATOM 670 N N . GLU A 1 84 ? -18.198 -8.792 30.769 1.00 98.19 84 GLU A N 1
ATOM 671 C CA . GLU A 1 84 ? -18.066 -9.747 29.664 1.00 98.19 84 GLU A CA 1
ATOM 672 C C . GLU A 1 84 ? -18.442 -9.122 28.315 1.00 98.19 84 GLU A C 1
ATOM 674 O O . GLU A 1 84 ? -17.744 -9.329 27.320 1.00 98.19 84 GLU A O 1
ATOM 679 N N . GLU A 1 85 ? -19.509 -8.320 28.269 1.00 98.50 85 GLU A N 1
ATOM 680 C CA . GLU A 1 85 ? -19.899 -7.574 27.069 1.00 98.50 85 GLU A CA 1
ATOM 681 C C . GLU A 1 85 ? -18.828 -6.557 26.645 1.00 98.50 85 GLU A C 1
ATOM 683 O O . GLU A 1 85 ? -18.540 -6.436 25.451 1.00 98.50 85 GLU A O 1
ATOM 688 N N . ALA A 1 86 ? -18.211 -5.849 27.596 1.00 98.38 86 ALA A N 1
ATOM 689 C CA . ALA A 1 86 ? -17.105 -4.936 27.313 1.00 98.38 86 ALA A CA 1
ATOM 690 C C . ALA A 1 86 ? -15.884 -5.689 26.758 1.00 98.38 86 ALA A C 1
ATOM 692 O O . ALA A 1 86 ? -15.344 -5.305 25.719 1.00 98.38 86 ALA A O 1
ATOM 693 N N . ASP A 1 87 ? -15.509 -6.811 27.371 1.00 97.81 87 ASP A N 1
ATOM 694 C CA . ASP A 1 87 ? -14.391 -7.644 26.923 1.00 97.81 87 ASP A CA 1
ATOM 695 C C . ASP A 1 87 ? -14.648 -8.269 25.543 1.00 97.81 87 ASP A C 1
ATOM 697 O O . ASP A 1 87 ? -13.717 -8.468 24.756 1.00 97.81 87 ASP A O 1
ATOM 701 N N . CYS A 1 88 ? -15.906 -8.594 25.227 1.00 98.25 88 CYS A N 1
ATOM 702 C CA . CYS A 1 88 ? -16.298 -9.069 23.901 1.00 98.25 88 CYS A CA 1
ATOM 703 C C . CYS A 1 88 ? -16.134 -7.974 22.844 1.00 98.25 88 CYS A C 1
ATOM 705 O O . CYS A 1 88 ? -15.580 -8.250 21.780 1.00 98.25 88 CYS A O 1
ATOM 707 N N . ARG A 1 89 ? -16.539 -6.734 23.149 1.00 98.25 89 ARG A N 1
ATOM 708 C CA . ARG A 1 89 ? -16.356 -5.587 22.244 1.00 98.25 89 ARG A CA 1
ATOM 709 C C . ARG A 1 89 ? -14.882 -5.306 21.976 1.00 98.25 89 ARG A C 1
ATOM 711 O O . ARG A 1 89 ? -14.499 -5.175 20.820 1.00 98.25 89 ARG A O 1
ATOM 718 N N . VAL A 1 90 ? -14.046 -5.298 23.017 1.00 98.38 90 VAL A N 1
ATOM 719 C CA . VAL A 1 90 ? -12.594 -5.103 22.862 1.00 98.38 90 VAL A CA 1
ATOM 720 C C . VAL A 1 90 ? -11.991 -6.194 21.973 1.00 98.38 90 VAL A C 1
ATOM 722 O O . VAL A 1 90 ? -11.217 -5.900 21.065 1.00 98.38 90 VAL A O 1
ATOM 725 N N . ARG A 1 91 ? -12.383 -7.461 22.171 1.00 98.06 91 ARG A N 1
ATOM 726 C CA . ARG A 1 91 ? -11.929 -8.573 21.321 1.00 98.06 91 ARG A CA 1
ATOM 727 C C . ARG A 1 91 ? -12.365 -8.426 19.862 1.00 98.06 91 ARG A C 1
ATOM 729 O O . ARG A 1 91 ? -11.591 -8.772 18.971 1.00 98.06 91 ARG A O 1
ATOM 736 N N . GLU A 1 92 ? -13.576 -7.943 19.606 1.00 98.06 92 GLU A N 1
ATOM 737 C CA . GLU A 1 92 ? -14.070 -7.694 18.248 1.00 98.06 92 GLU A CA 1
ATOM 738 C C . GLU A 1 92 ? -13.306 -6.548 17.572 1.00 98.06 92 GLU A C 1
ATOM 740 O O . GLU A 1 92 ? -12.831 -6.711 16.448 1.00 98.06 92 GLU A O 1
ATOM 745 N N . GLU A 1 93 ? -13.080 -5.438 18.277 1.00 97.38 93 GLU A N 1
ATOM 746 C CA . GLU A 1 93 ? -12.268 -4.320 17.782 1.00 97.38 93 GLU A CA 1
ATOM 747 C C . GLU A 1 93 ? -10.827 -4.745 17.470 1.00 97.38 93 GLU A C 1
ATOM 749 O O . GLU A 1 93 ? -10.285 -4.375 16.424 1.00 97.38 93 GLU A O 1
ATOM 754 N N . CYS A 1 94 ? -10.215 -5.574 18.325 1.00 97.94 94 CYS A N 1
ATOM 755 C CA . CYS A 1 94 ? -8.898 -6.155 18.062 1.00 97.94 94 CYS A CA 1
ATOM 756 C C . CYS A 1 94 ? -8.885 -6.979 16.768 1.00 97.94 94 CYS A C 1
ATOM 758 O O . CYS A 1 94 ? -7.991 -6.789 15.946 1.00 97.94 94 CYS A O 1
ATOM 760 N N . ARG A 1 95 ? -9.891 -7.835 16.540 1.00 98.25 95 ARG A N 1
ATOM 761 C CA . ARG A 1 95 ? -9.989 -8.643 15.310 1.00 98.25 95 ARG A CA 1
ATOM 762 C C . ARG A 1 95 ? -10.142 -7.782 14.062 1.00 98.25 95 ARG A C 1
ATOM 764 O O . ARG A 1 95 ? -9.460 -8.028 13.074 1.00 98.25 95 ARG A O 1
ATOM 771 N N . VAL A 1 96 ? -10.991 -6.755 14.114 1.00 98.19 96 VAL A N 1
ATOM 772 C CA . VAL A 1 96 ? -11.175 -5.819 12.993 1.00 98.19 96 VAL A CA 1
ATOM 773 C C . VAL A 1 96 ? -9.869 -5.083 12.681 1.00 98.19 96 VAL A C 1
ATOM 775 O O . VAL A 1 96 ? -9.521 -4.893 11.515 1.00 98.19 96 VAL A O 1
ATOM 778 N N . LYS A 1 97 ? -9.113 -4.689 13.713 1.00 97.50 97 LYS A N 1
ATOM 779 C CA . LYS A 1 97 ? -7.809 -4.041 13.543 1.00 97.50 97 LYS A CA 1
ATOM 780 C C . LYS A 1 97 ? -6.775 -4.981 12.914 1.00 97.50 97 LYS A C 1
ATOM 782 O O . LYS A 1 97 ? -6.081 -4.562 11.991 1.00 97.50 97 LYS A O 1
ATOM 787 N N . GLU A 1 98 ? -6.697 -6.227 13.375 1.00 97.94 98 GLU A N 1
ATOM 788 C CA . GLU A 1 98 ? -5.801 -7.249 12.814 1.00 97.94 98 GLU A CA 1
ATOM 789 C C . GLU A 1 98 ? -6.144 -7.586 11.357 1.00 97.94 98 GLU A C 1
ATOM 791 O O . GLU A 1 98 ? -5.248 -7.689 10.521 1.00 97.94 98 GLU A O 1
ATOM 796 N N . GLU A 1 99 ? -7.430 -7.714 11.021 1.00 98.00 99 GLU A N 1
ATOM 797 C CA . GLU A 1 99 ? -7.876 -7.968 9.647 1.00 98.00 99 GLU A CA 1
ATOM 798 C C . GLU A 1 99 ? -7.499 -6.809 8.720 1.00 98.00 99 GLU A C 1
ATOM 800 O O . GLU A 1 99 ? -6.958 -7.027 7.634 1.00 98.00 99 GLU A O 1
ATOM 805 N N . LYS A 1 100 ? -7.702 -5.568 9.173 1.00 98.25 100 LYS A N 1
ATOM 806 C CA . LYS A 1 100 ? -7.285 -4.379 8.427 1.00 98.25 100 LYS A CA 1
ATOM 807 C C . LYS A 1 100 ? -5.772 -4.362 8.189 1.00 98.25 100 LYS A C 1
ATOM 809 O O . LYS A 1 100 ? -5.339 -4.115 7.067 1.00 98.25 100 LYS A O 1
ATOM 814 N N . GLU A 1 101 ? -4.975 -4.649 9.216 1.00 98.19 101 GLU A N 1
ATOM 815 C CA . GLU A 1 101 ? -3.517 -4.721 9.090 1.00 98.19 101 GLU A CA 1
ATOM 816 C C . GLU A 1 101 ? -3.082 -5.847 8.135 1.00 98.19 101 GLU A C 1
ATOM 818 O O . GLU A 1 101 ? -2.159 -5.672 7.339 1.00 98.19 101 GLU A O 1
ATOM 823 N N . CYS A 1 102 ? -3.768 -6.992 8.159 1.00 98.25 102 CYS A N 1
ATOM 824 C CA . CYS A 1 102 ? -3.525 -8.091 7.229 1.00 98.25 102 CYS A CA 1
ATOM 825 C C . CYS A 1 102 ? -3.765 -7.663 5.772 1.00 98.25 102 CYS A C 1
ATOM 827 O O . CYS A 1 102 ? -2.905 -7.885 4.918 1.00 98.25 102 CYS A O 1
ATOM 829 N N . LEU A 1 103 ? -4.881 -6.977 5.504 1.00 98.31 103 LEU A N 1
ATOM 830 C CA . LEU A 1 103 ? -5.207 -6.451 4.175 1.00 98.31 103 LEU A CA 1
ATOM 831 C C . LEU A 1 103 ? -4.195 -5.398 3.701 1.00 98.31 103 LEU A C 1
ATOM 833 O O . LEU A 1 103 ? -3.810 -5.394 2.532 1.00 98.31 103 LEU A O 1
ATOM 837 N N . GLU A 1 104 ? -3.730 -4.520 4.593 1.00 98.12 104 GLU A N 1
ATOM 838 C CA . GLU A 1 104 ? -2.689 -3.535 4.276 1.00 98.12 104 GLU A CA 1
ATOM 839 C C . GLU A 1 104 ? -1.355 -4.216 3.922 1.00 98.12 104 GLU A C 1
ATOM 841 O O . GLU A 1 104 ? -0.715 -3.846 2.934 1.00 98.12 104 GLU A O 1
ATOM 846 N N . ARG A 1 105 ? -0.960 -5.260 4.665 1.00 98.12 105 ARG A N 1
ATOM 847 C CA . ARG A 1 105 ? 0.236 -6.064 4.357 1.00 98.12 105 ARG A CA 1
ATOM 848 C C . ARG A 1 105 ? 0.099 -6.802 3.025 1.00 98.12 105 ARG A C 1
ATOM 850 O O . ARG A 1 105 ? 1.044 -6.813 2.240 1.00 98.12 105 ARG A O 1
ATOM 857 N N . GLU A 1 106 ? -1.060 -7.389 2.744 1.00 98.19 106 GLU A N 1
ATOM 858 C CA . GLU A 1 106 ? -1.329 -8.063 1.469 1.00 98.19 106 GLU A CA 1
ATOM 859 C C . GLU A 1 106 ? -1.250 -7.077 0.291 1.00 98.19 106 GLU A C 1
ATOM 861 O O . GLU A 1 106 ? -0.587 -7.350 -0.716 1.00 98.19 106 GLU A O 1
ATOM 866 N N . ALA A 1 107 ? -1.837 -5.886 0.438 1.00 98.19 107 ALA A N 1
ATOM 867 C CA . ALA A 1 107 ? -1.742 -4.822 -0.557 1.00 98.19 107 ALA A CA 1
ATOM 868 C C . ALA A 1 107 ? -0.286 -4.377 -0.793 1.00 98.19 107 ALA A C 1
ATOM 870 O O . ALA A 1 107 ? 0.124 -4.217 -1.948 1.00 98.19 107 ALA A O 1
ATOM 871 N N . ALA A 1 108 ? 0.513 -4.241 0.271 1.00 98.00 108 ALA A N 1
ATOM 872 C CA . ALA A 1 108 ? 1.931 -3.899 0.172 1.00 98.00 108 ALA A CA 1
ATOM 873 C C . ALA A 1 108 ? 2.735 -4.973 -0.584 1.00 98.00 108 ALA A C 1
ATOM 875 O O . ALA A 1 108 ? 3.500 -4.642 -1.492 1.00 98.00 108 ALA A O 1
ATOM 876 N N . VAL A 1 109 ? 2.501 -6.260 -0.296 1.00 98.44 109 VAL A N 1
ATOM 877 C CA . VAL A 1 109 ? 3.139 -7.382 -1.011 1.00 98.44 109 VAL A CA 1
ATOM 878 C C . VAL A 1 109 ? 2.774 -7.370 -2.499 1.00 98.44 109 VAL A C 1
ATOM 880 O O . VAL A 1 109 ? 3.639 -7.558 -3.361 1.00 98.44 109 VAL A O 1
ATOM 883 N N . HIS A 1 110 ? 1.510 -7.104 -2.839 1.00 96.94 110 HIS A N 1
ATOM 884 C CA . HIS A 1 110 ? 1.087 -6.977 -4.234 1.00 96.94 110 HIS A CA 1
ATOM 885 C C . HIS A 1 110 ? 1.742 -5.792 -4.949 1.00 96.94 110 HIS A C 1
ATOM 887 O O . HIS A 1 110 ? 2.149 -5.924 -6.110 1.00 96.94 110 HIS A O 1
ATOM 893 N N . GLN A 1 111 ? 1.872 -4.650 -4.273 1.00 98.06 111 GLN A N 1
ATOM 894 C CA . GLN A 1 111 ? 2.547 -3.476 -4.817 1.00 98.06 111 GLN A CA 1
ATOM 895 C C . GLN A 1 111 ? 4.037 -3.748 -5.056 1.00 98.06 111 GLN A C 1
ATOM 897 O O . GLN A 1 111 ? 4.546 -3.440 -6.135 1.00 98.06 111 GLN A O 1
ATOM 902 N N . GLU A 1 112 ? 4.725 -4.384 -4.107 1.00 98.06 112 GLU A N 1
ATOM 903 C CA . GLU A 1 112 ? 6.133 -4.763 -4.249 1.00 98.06 112 GLU A CA 1
ATOM 904 C C . GLU A 1 112 ? 6.335 -5.729 -5.427 1.00 98.06 112 GLU A C 1
ATOM 906 O O . GLU A 1 112 ? 7.215 -5.525 -6.269 1.00 98.06 112 GLU A O 1
ATOM 911 N N . ALA A 1 113 ? 5.464 -6.733 -5.566 1.00 98.56 113 ALA A N 1
ATOM 912 C CA . ALA A 1 113 ? 5.496 -7.659 -6.693 1.00 98.56 113 ALA A CA 1
ATOM 913 C C . ALA A 1 113 ? 5.286 -6.946 -8.044 1.00 98.56 113 ALA A C 1
ATOM 915 O O . ALA A 1 113 ? 5.948 -7.274 -9.035 1.00 98.56 113 ALA A O 1
ATOM 916 N N . ALA A 1 114 ? 4.395 -5.950 -8.097 1.00 98.38 114 ALA A N 1
ATOM 917 C CA . ALA A 1 114 ? 4.166 -5.146 -9.294 1.00 98.38 114 ALA A CA 1
ATOM 918 C C . ALA A 1 114 ? 5.389 -4.285 -9.653 1.00 98.38 114 ALA A C 1
ATOM 920 O O . ALA A 1 114 ? 5.786 -4.253 -10.823 1.00 98.38 114 ALA A O 1
ATOM 921 N N . ILE A 1 115 ? 6.018 -3.645 -8.661 1.00 98.12 115 ILE A N 1
ATOM 922 C CA . ILE A 1 115 ? 7.249 -2.862 -8.841 1.00 98.12 115 ILE A CA 1
ATOM 923 C C . ILE A 1 115 ? 8.371 -3.768 -9.351 1.00 98.12 115 ILE A C 1
ATOM 925 O O . ILE A 1 115 ? 8.974 -3.462 -10.378 1.00 98.12 115 ILE A O 1
ATOM 929 N N . LYS A 1 116 ? 8.592 -4.923 -8.715 1.00 98.50 116 LYS A N 1
ATOM 930 C CA . LYS A 1 116 ? 9.614 -5.897 -9.121 1.00 98.50 116 LYS A CA 1
ATOM 931 C C . LYS A 1 116 ? 9.424 -6.381 -10.560 1.00 98.50 116 LYS A C 1
ATOM 933 O O . LYS A 1 116 ? 10.379 -6.483 -11.325 1.00 98.50 116 LYS A O 1
ATOM 938 N N . LYS A 1 117 ? 8.182 -6.642 -10.972 1.00 98.50 117 LYS A N 1
ATOM 939 C CA . LYS A 1 117 ? 7.877 -7.031 -12.357 1.00 98.50 117 LYS A CA 1
ATOM 940 C C . LYS A 1 117 ? 8.144 -5.892 -13.346 1.00 98.50 117 LYS A C 1
ATOM 942 O O . LYS A 1 117 ? 8.609 -6.134 -14.464 1.00 98.50 117 LYS A O 1
ATOM 947 N N . ALA A 1 118 ? 7.834 -4.655 -12.960 1.00 98.25 118 ALA A N 1
ATOM 948 C CA . ALA A 1 118 ? 8.090 -3.480 -13.783 1.00 98.25 118 ALA A CA 1
ATOM 949 C C . ALA A 1 118 ? 9.596 -3.228 -13.954 1.00 98.25 118 ALA A C 1
ATOM 951 O O . ALA A 1 118 ? 10.032 -2.976 -15.080 1.00 98.25 118 ALA A O 1
ATOM 952 N N . THR A 1 119 ? 10.387 -3.359 -12.885 1.00 97.94 119 THR A N 1
ATOM 953 C CA . THR A 1 119 ? 11.848 -3.201 -12.934 1.00 97.94 119 THR A CA 1
ATOM 954 C C . THR A 1 119 ? 12.506 -4.303 -13.757 1.00 97.94 119 THR A C 1
ATOM 956 O O . THR A 1 119 ? 13.280 -3.983 -14.653 1.00 97.94 119 THR A O 1
ATOM 959 N N . GLU A 1 120 ? 12.118 -5.569 -13.577 1.00 98.44 120 GLU A N 1
ATOM 960 C CA . GLU A 1 120 ? 12.619 -6.688 -14.394 1.00 98.44 120 GLU A CA 1
ATOM 961 C C . GLU A 1 120 ? 12.313 -6.480 -15.889 1.00 98.44 120 GLU A C 1
ATOM 963 O O . GLU A 1 120 ? 13.146 -6.718 -16.765 1.00 98.44 120 GLU A O 1
ATOM 968 N N . THR A 1 121 ? 11.114 -5.985 -16.206 1.00 98.00 121 THR A N 1
ATOM 969 C CA . THR A 1 121 ? 10.735 -5.685 -17.593 1.00 98.00 121 THR A CA 1
ATOM 970 C C . THR A 1 121 ? 11.537 -4.508 -18.160 1.00 98.00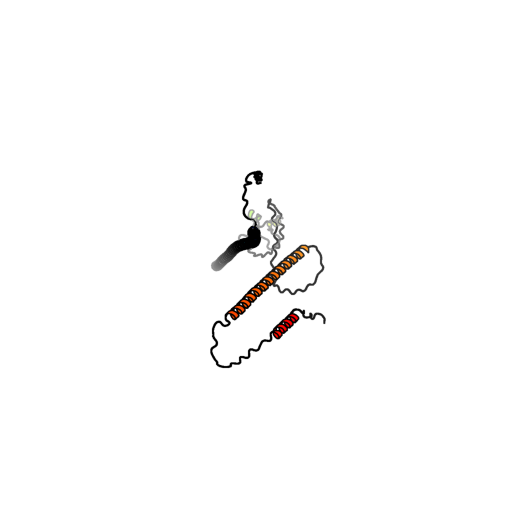 121 THR A C 1
ATOM 972 O O . THR A 1 121 ? 11.880 -4.509 -19.343 1.00 98.00 121 THR A O 1
ATOM 975 N N . ALA A 1 122 ? 11.832 -3.492 -17.346 1.00 98.25 122 ALA A N 1
ATOM 976 C CA . ALA A 1 122 ? 12.661 -2.361 -17.752 1.00 98.25 122 ALA A CA 1
ATOM 977 C C . ALA A 1 122 ? 14.120 -2.782 -17.989 1.00 98.25 122 ALA A C 1
ATOM 979 O O . ALA A 1 122 ? 14.708 -2.378 -18.991 1.00 98.25 122 ALA A O 1
ATOM 980 N N . GLU A 1 123 ? 14.667 -3.640 -17.128 1.00 98.38 123 GLU A N 1
ATOM 981 C CA . GLU A 1 123 ? 16.016 -4.192 -17.259 1.00 98.38 123 GLU A CA 1
ATOM 982 C C . GLU A 1 123 ? 16.157 -5.036 -18.530 1.00 98.38 123 GLU A C 1
ATOM 984 O O . GLU A 1 123 ? 17.079 -4.808 -19.313 1.00 98.38 123 GLU A O 1
ATOM 989 N N . LYS A 1 124 ? 15.189 -5.919 -18.817 1.00 98.25 124 LYS A N 1
ATOM 990 C CA . LYS A 1 124 ? 15.157 -6.700 -20.068 1.00 98.25 124 LYS A CA 1
ATOM 991 C C . LYS A 1 124 ? 15.189 -5.807 -21.309 1.00 98.25 124 LYS A C 1
ATOM 993 O O . LYS A 1 124 ? 15.992 -6.036 -22.208 1.00 98.25 124 LYS A O 1
ATOM 998 N N . ARG A 1 125 ? 14.384 -4.739 -21.337 1.00 97.81 125 ARG A N 1
ATOM 999 C CA . ARG A 1 125 ? 14.396 -3.768 -22.449 1.00 97.81 125 ARG A CA 1
ATOM 1000 C C . ARG A 1 125 ? 15.726 -3.024 -22.560 1.00 97.81 125 ARG A C 1
ATOM 1002 O O . ARG A 1 125 ? 16.188 -2.770 -23.669 1.00 97.81 125 ARG A O 1
ATOM 1009 N N . ALA A 1 126 ? 16.334 -2.656 -21.432 1.00 97.81 126 ALA A N 1
ATOM 1010 C CA . ALA A 1 126 ? 17.635 -1.992 -21.422 1.00 97.81 126 ALA A CA 1
ATOM 1011 C C . ALA A 1 126 ? 18.745 -2.921 -21.942 1.00 97.81 126 ALA A C 1
ATOM 1013 O O . ALA A 1 126 ? 19.611 -2.479 -22.698 1.00 97.81 126 ALA A O 1
ATOM 1014 N N . GLN A 1 127 ? 18.698 -4.208 -21.588 1.00 98.25 127 GLN A N 1
ATOM 1015 C CA . GLN A 1 127 ? 19.612 -5.218 -22.114 1.00 98.25 127 GLN A CA 1
ATOM 1016 C C . GLN A 1 127 ? 19.435 -5.401 -23.628 1.00 98.25 127 GLN A C 1
ATOM 1018 O O . GLN A 1 127 ? 20.426 -5.352 -24.358 1.00 98.25 127 GLN A O 1
ATOM 1023 N N . GLU A 1 128 ? 18.197 -5.541 -24.109 1.00 98.12 128 GLU A N 1
ATOM 1024 C CA . GLU A 1 128 ? 17.889 -5.663 -25.541 1.00 98.12 128 GLU A CA 1
ATOM 1025 C C . GLU A 1 128 ? 18.398 -4.451 -26.347 1.00 98.12 128 GLU A C 1
ATOM 1027 O O . GLU A 1 128 ? 19.058 -4.629 -27.371 1.00 98.12 128 GLU A O 1
ATOM 1032 N N . ASP A 1 129 ? 18.190 -3.219 -25.862 1.00 98.25 129 ASP A N 1
ATOM 1033 C CA . ASP A 1 129 ? 18.684 -1.987 -26.509 1.00 98.25 129 ASP A CA 1
ATOM 1034 C C . ASP A 1 129 ? 20.225 -1.936 -26.558 1.00 98.25 129 ASP A C 1
ATOM 1036 O O . ASP A 1 129 ? 20.835 -1.504 -27.542 1.00 98.25 129 ASP A O 1
ATOM 1040 N N . MET A 1 130 ? 20.895 -2.421 -25.510 1.00 97.81 130 MET A N 1
ATOM 1041 C CA . MET A 1 130 ? 22.357 -2.517 -25.480 1.00 97.81 130 MET A CA 1
ATOM 1042 C C . MET A 1 130 ? 22.892 -3.576 -26.451 1.00 97.81 130 MET A C 1
ATOM 1044 O O . MET A 1 130 ? 23.910 -3.342 -27.114 1.00 97.81 130 MET A O 1
ATOM 1048 N N . GLU A 1 131 ? 22.224 -4.723 -26.565 1.00 98.19 131 GLU A N 1
ATOM 1049 C CA . GLU A 1 131 ? 22.556 -5.762 -27.543 1.00 98.19 131 GLU A CA 1
ATOM 1050 C C . GLU A 1 131 ? 22.332 -5.273 -28.982 1.00 98.19 131 GLU A C 1
ATOM 1052 O O . GLU A 1 131 ? 23.214 -5.456 -29.831 1.00 98.19 131 GLU A O 1
ATOM 1057 N N . GLU A 1 132 ? 21.234 -4.559 -29.249 1.00 98.06 132 GLU A N 1
ATOM 1058 C CA . GLU A 1 132 ? 20.953 -3.948 -30.553 1.00 98.06 132 GLU A CA 1
ATOM 1059 C C . GLU A 1 132 ? 22.040 -2.933 -30.942 1.00 98.06 132 GLU A C 1
ATOM 1061 O O . GLU A 1 132 ? 22.611 -3.014 -32.037 1.00 98.06 132 GLU A O 1
ATOM 1066 N N . LYS A 1 133 ? 22.421 -2.029 -30.028 1.00 98.25 133 LYS A N 1
ATOM 1067 C CA . LYS A 1 133 ? 23.512 -1.064 -30.260 1.00 98.25 133 LYS A CA 1
ATOM 1068 C C . LYS A 1 133 ? 24.844 -1.754 -30.538 1.00 98.25 133 LYS A C 1
ATOM 1070 O O . LYS A 1 133 ? 25.575 -1.342 -31.444 1.00 98.25 133 LYS A O 1
ATOM 1075 N N . ARG A 1 134 ? 25.176 -2.819 -29.798 1.00 98.31 134 ARG A N 1
ATOM 1076 C CA . ARG A 1 134 ? 26.390 -3.621 -30.044 1.00 98.31 134 ARG A CA 1
ATOM 1077 C C . ARG A 1 134 ? 26.357 -4.256 -31.433 1.00 98.31 134 ARG A C 1
ATOM 1079 O O . ARG A 1 134 ? 27.351 -4.175 -32.160 1.00 98.31 134 ARG A O 1
ATOM 1086 N N . ALA A 1 135 ? 25.225 -4.830 -31.835 1.00 98.25 135 ALA A N 1
ATOM 1087 C CA . ALA A 1 135 ? 25.049 -5.401 -33.166 1.00 98.25 135 ALA A CA 1
ATOM 1088 C C . ALA A 1 135 ? 25.196 -4.338 -34.271 1.00 98.25 135 ALA A C 1
ATOM 1090 O O . ALA A 1 135 ? 25.864 -4.583 -35.283 1.00 98.25 135 ALA A O 1
ATOM 1091 N N . GLU A 1 136 ? 24.651 -3.135 -34.073 1.00 98.38 136 GLU A N 1
ATOM 1092 C CA . GLU A 1 136 ? 24.785 -2.023 -35.018 1.00 98.38 136 GLU A CA 1
ATOM 1093 C C . GLU A 1 136 ? 26.248 -1.569 -35.167 1.00 98.38 136 GLU A C 1
ATOM 1095 O O . GLU A 1 136 ? 26.736 -1.383 -36.288 1.00 98.38 136 GLU A O 1
ATOM 1100 N N . VAL A 1 137 ? 26.982 -1.440 -34.057 1.00 98.50 137 VAL A N 1
ATOM 1101 C CA . VAL A 1 137 ? 28.412 -1.090 -34.067 1.00 98.50 137 VAL A CA 1
ATOM 1102 C C . VAL A 1 137 ? 29.230 -2.159 -34.794 1.00 98.50 137 VAL A C 1
ATOM 1104 O O . VAL A 1 137 ? 30.024 -1.827 -35.678 1.00 98.50 137 VAL A O 1
ATOM 1107 N N . LEU A 1 138 ? 28.997 -3.445 -34.514 1.00 98.56 138 LEU A N 1
ATOM 1108 C CA . LEU A 1 138 ? 29.673 -4.547 -35.209 1.00 98.56 138 LEU A CA 1
ATOM 1109 C C . LEU A 1 138 ? 29.373 -4.551 -36.715 1.00 98.56 138 LEU A C 1
ATOM 1111 O O . LEU A 1 138 ? 30.274 -4.780 -37.530 1.00 98.56 138 LEU A O 1
ATOM 1115 N N . LYS A 1 139 ? 28.133 -4.236 -37.111 1.00 98.50 139 LYS A N 1
ATOM 1116 C CA . LYS A 1 139 ? 27.744 -4.086 -38.520 1.00 98.50 139 LYS A CA 1
ATOM 1117 C C . LYS A 1 139 ? 28.501 -2.938 -39.195 1.00 98.50 139 LYS A C 1
ATOM 1119 O O . LYS A 1 139 ? 28.993 -3.119 -40.310 1.00 98.50 139 LYS A O 1
ATOM 1124 N N . LYS A 1 140 ? 28.657 -1.791 -38.520 1.00 98.38 140 LYS A N 1
ATOM 1125 C CA . LYS A 1 140 ? 29.445 -0.643 -39.013 1.00 98.38 140 LYS A CA 1
ATOM 1126 C C . LYS A 1 140 ? 30.927 -0.988 -39.168 1.00 98.38 140 LYS A C 1
ATOM 1128 O O . LYS A 1 140 ? 31.505 -0.682 -40.209 1.00 98.38 140 LYS A O 1
ATOM 1133 N N . ILE A 1 141 ? 31.524 -1.684 -38.196 1.00 98.38 141 ILE A N 1
ATOM 1134 C CA . ILE A 1 141 ? 32.922 -2.146 -38.270 1.00 98.38 141 ILE A CA 1
ATOM 1135 C C . ILE A 1 141 ? 33.119 -3.088 -39.465 1.00 98.38 141 ILE A C 1
ATOM 1137 O O . ILE A 1 141 ? 34.061 -2.918 -40.241 1.00 98.38 141 ILE A O 1
ATOM 1141 N N . ARG A 1 142 ? 32.210 -4.054 -39.663 1.00 98.56 142 ARG A N 1
ATOM 1142 C CA . ARG A 1 142 ? 32.265 -4.981 -40.804 1.00 98.56 142 ARG A CA 1
ATOM 1143 C C . ARG A 1 142 ? 32.159 -4.242 -42.142 1.00 98.56 142 ARG A C 1
ATOM 1145 O O . ARG A 1 142 ? 32.959 -4.506 -43.036 1.00 98.56 142 ARG A O 1
ATOM 1152 N N . ALA A 1 143 ? 31.225 -3.299 -42.265 1.00 98.38 143 ALA A N 1
ATOM 1153 C CA . ALA A 1 143 ? 31.066 -2.486 -43.471 1.00 98.38 143 ALA A CA 1
ATOM 1154 C C . ALA A 1 143 ? 32.311 -1.624 -43.763 1.00 98.38 143 ALA A C 1
ATOM 1156 O O . ALA A 1 143 ? 32.753 -1.541 -44.911 1.00 98.38 143 ALA A O 1
ATOM 1157 N N . ALA A 1 144 ? 32.920 -1.029 -42.732 1.00 98.19 144 ALA A N 1
ATOM 1158 C CA . ALA A 1 144 ? 34.154 -0.256 -42.868 1.00 98.19 144 ALA A CA 1
ATOM 1159 C C . ALA A 1 144 ? 35.335 -1.132 -43.319 1.00 98.19 144 ALA A C 1
ATOM 1161 O O . ALA A 1 144 ? 36.082 -0.738 -44.216 1.00 98.19 144 ALA A O 1
ATOM 1162 N N . LYS A 1 145 ? 35.471 -2.341 -42.755 1.00 98.19 145 LYS A N 1
ATOM 1163 C CA . LYS A 1 145 ? 36.502 -3.313 -43.150 1.00 98.19 145 LYS A CA 1
ATOM 1164 C C . LYS A 1 145 ? 36.353 -3.740 -44.612 1.00 98.19 145 LYS A C 1
ATOM 1166 O O . LYS A 1 145 ? 37.345 -3.774 -45.335 1.00 98.19 145 LYS A O 1
ATOM 1171 N N . GLU A 1 146 ? 35.128 -4.007 -45.057 1.00 98.25 146 GLU A N 1
ATOM 1172 C CA . GLU A 1 146 ? 34.854 -4.358 -46.455 1.00 98.25 146 GLU A CA 1
ATOM 1173 C C . GLU A 1 146 ? 35.162 -3.191 -47.403 1.00 98.25 146 GLU A C 1
ATOM 1175 O O . GLU A 1 146 ? 35.824 -3.362 -48.424 1.00 98.25 146 GLU A O 1
ATOM 1180 N N . THR A 1 147 ? 34.787 -1.969 -47.019 1.00 98.00 147 THR A N 1
ATOM 1181 C CA . THR A 1 147 ? 35.117 -0.758 -47.788 1.00 98.00 147 THR A CA 1
ATOM 1182 C C . THR A 1 147 ? 36.635 -0.550 -47.892 1.00 98.00 147 THR A C 1
ATOM 1184 O O . THR A 1 147 ? 37.147 -0.187 -48.953 1.00 98.00 147 THR A O 1
ATOM 1187 N N . ALA A 1 148 ? 37.380 -0.802 -46.810 1.00 98.19 148 ALA A N 1
ATOM 1188 C CA . ALA A 1 148 ? 38.840 -0.729 -46.810 1.00 98.19 148 ALA A CA 1
ATOM 1189 C C . ALA A 1 148 ? 39.469 -1.783 -47.737 1.00 98.19 148 ALA A C 1
ATOM 1191 O O . ALA A 1 148 ? 40.397 -1.464 -48.482 1.00 98.19 148 ALA A O 1
ATOM 1192 N N . ARG A 1 149 ? 38.925 -3.008 -47.753 1.00 98.00 149 ARG A N 1
ATOM 1193 C CA . ARG A 1 149 ? 39.349 -4.075 -48.668 1.00 98.00 149 ARG A CA 1
ATOM 1194 C C . ARG A 1 149 ? 39.136 -3.687 -50.132 1.00 98.00 149 ARG A C 1
ATOM 1196 O O . ARG A 1 149 ? 40.077 -3.770 -50.916 1.00 98.00 149 ARG A O 1
ATOM 1203 N N . GLN A 1 150 ? 37.953 -3.182 -50.484 1.00 98.06 150 GLN A N 1
ATOM 1204 C CA . GLN A 1 150 ? 37.655 -2.723 -51.847 1.00 98.06 150 GLN A CA 1
ATOM 1205 C C . GLN A 1 150 ? 38.596 -1.599 -52.300 1.00 98.06 150 GLN A C 1
ATOM 1207 O O . GLN A 1 150 ? 39.047 -1.580 -53.447 1.00 98.06 150 GLN A O 1
ATOM 1212 N N . ARG A 1 151 ? 38.943 -0.670 -51.398 1.00 97.75 151 ARG A N 1
ATOM 1213 C CA . ARG A 1 151 ? 39.921 0.387 -51.689 1.00 97.75 151 ARG A CA 1
ATOM 1214 C C . ARG A 1 151 ? 41.313 -0.190 -51.962 1.00 97.75 151 ARG A C 1
ATOM 1216 O O . ARG A 1 151 ? 41.934 0.218 -52.942 1.00 97.75 151 ARG A O 1
ATOM 1223 N N . ALA A 1 152 ? 41.777 -1.134 -51.143 1.00 97.75 152 ALA A N 1
ATOM 1224 C CA . ALA A 1 152 ? 43.072 -1.788 -51.330 1.00 97.75 152 ALA A CA 1
ATOM 1225 C C . ALA A 1 152 ? 43.133 -2.585 -52.648 1.00 97.75 152 ALA A C 1
ATOM 1227 O O . ALA A 1 152 ? 44.115 -2.496 -53.383 1.00 97.75 152 ALA A O 1
ATOM 1228 N N . GLU A 1 153 ? 42.064 -3.305 -52.999 1.00 97.56 153 GLU A N 1
ATOM 1229 C CA . GLU A 1 153 ? 41.959 -4.034 -54.270 1.00 97.56 153 GLU A CA 1
ATOM 1230 C C . GLU A 1 153 ? 41.976 -3.080 -55.480 1.00 97.56 153 GLU A C 1
ATOM 1232 O O . GLU A 1 153 ? 42.692 -3.320 -56.459 1.00 97.56 153 GLU A O 1
ATOM 1237 N N . ALA A 1 154 ? 41.260 -1.953 -55.403 1.00 97.06 154 ALA A N 1
ATOM 1238 C CA . ALA A 1 154 ? 41.278 -0.926 -56.444 1.00 97.06 154 ALA A CA 1
ATOM 1239 C C . ALA A 1 154 ? 42.666 -0.279 -56.602 1.00 97.06 154 ALA A C 1
ATOM 1241 O O . ALA A 1 154 ? 43.113 -0.030 -57.726 1.00 97.06 154 ALA A O 1
ATOM 1242 N N . GLU A 1 155 ? 43.368 -0.023 -55.498 1.00 97.12 155 GLU A N 1
ATOM 1243 C CA . GLU A 1 155 ? 44.733 0.504 -55.511 1.00 97.12 155 GLU A CA 1
ATOM 1244 C C . GLU A 1 155 ? 45.727 -0.498 -56.113 1.00 97.12 155 GLU A C 1
ATOM 1246 O O . GLU A 1 155 ? 46.497 -0.134 -57.005 1.00 97.12 155 GLU A O 1
ATOM 1251 N N . ALA A 1 156 ? 45.641 -1.776 -55.737 1.00 97.19 156 ALA A N 1
ATOM 1252 C CA . ALA A 1 156 ? 46.443 -2.841 -56.334 1.00 97.19 156 ALA A CA 1
ATOM 1253 C C . ALA A 1 156 ? 46.189 -2.965 -57.848 1.00 97.19 156 ALA A C 1
ATOM 1255 O O . ALA A 1 156 ? 47.127 -3.105 -58.637 1.00 97.19 156 ALA A O 1
ATOM 1256 N N . SER A 1 157 ? 44.930 -2.852 -58.291 1.00 96.06 157 SER A N 1
ATOM 1257 C CA . SER A 1 157 ? 44.587 -2.834 -59.719 1.00 96.06 157 SER A CA 1
ATOM 1258 C C . SER A 1 157 ? 45.182 -1.619 -60.443 1.00 96.06 157 SER A C 1
ATOM 1260 O O . SER A 1 157 ? 45.695 -1.747 -61.559 1.00 96.06 157 SER A O 1
ATOM 1262 N N . ARG A 1 158 ? 45.174 -0.436 -59.811 1.00 96.00 158 ARG A N 1
ATOM 1263 C CA . ARG A 1 158 ? 45.832 0.764 -60.354 1.00 96.00 158 ARG A CA 1
ATOM 1264 C C . ARG A 1 158 ? 47.334 0.544 -60.503 1.00 96.00 158 ARG A C 1
ATOM 1266 O O . ARG A 1 158 ? 47.857 0.790 -61.590 1.00 96.00 158 ARG A O 1
ATOM 1273 N N . GLN A 1 159 ? 48.009 0.015 -59.484 1.00 95.69 159 GLN A N 1
ATOM 1274 C CA . GLN A 1 159 ? 49.442 -0.290 -59.542 1.00 95.69 159 GLN A CA 1
ATOM 1275 C C . GLN A 1 159 ? 49.775 -1.287 -60.667 1.00 95.69 159 GLN A C 1
ATOM 1277 O O . GLN A 1 159 ? 50.698 -1.038 -61.445 1.00 95.69 159 GLN A O 1
ATOM 1282 N N . LYS A 1 160 ? 48.972 -2.348 -60.844 1.00 95.06 160 LYS A N 1
ATOM 1283 C CA . LYS A 1 160 ? 49.118 -3.299 -61.965 1.00 95.06 160 LYS A CA 1
ATOM 1284 C C . LYS A 1 160 ? 49.004 -2.615 -63.331 1.00 95.06 160 LYS A C 1
ATOM 1286 O O . LYS A 1 160 ? 49.826 -2.862 -64.212 1.00 95.06 160 LYS A O 1
ATOM 1291 N N . SER A 1 161 ? 48.022 -1.728 -63.508 1.00 92.19 161 SER A N 1
ATOM 1292 C CA . SER A 1 161 ? 47.845 -0.990 -64.769 1.00 92.19 161 SER A CA 1
ATOM 1293 C C . SER A 1 161 ? 49.016 -0.043 -65.068 1.00 92.19 161 SER A C 1
ATOM 1295 O O . SER A 1 161 ? 49.456 0.061 -66.214 1.00 92.19 161 SER A O 1
ATOM 1297 N N . VAL A 1 162 ? 49.571 0.604 -64.035 1.00 93.06 162 VAL A N 1
ATOM 1298 C CA . VAL A 1 162 ? 50.747 1.476 -64.152 1.00 93.06 162 VAL A CA 1
ATOM 1299 C C . VAL A 1 162 ? 51.981 0.662 -64.546 1.00 93.06 162 VAL A C 1
ATOM 1301 O O . VAL A 1 162 ? 52.700 1.066 -65.460 1.00 93.06 162 VAL A O 1
ATOM 1304 N N . ALA A 1 163 ? 52.192 -0.504 -63.929 1.00 92.38 163 ALA A N 1
ATOM 1305 C CA . ALA A 1 163 ? 53.291 -1.406 -64.266 1.00 92.38 163 ALA A CA 1
ATOM 1306 C C . ALA A 1 163 ? 53.197 -1.922 -65.714 1.00 92.38 163 ALA A C 1
ATOM 1308 O O . ALA A 1 163 ? 54.175 -1.829 -66.458 1.00 92.38 163 ALA A O 1
ATOM 1309 N N . MET A 1 164 ? 52.014 -2.371 -66.159 1.00 91.12 164 MET A N 1
ATOM 1310 C CA . MET A 1 164 ? 51.804 -2.778 -67.557 1.00 91.12 164 MET A CA 1
ATOM 1311 C C . MET A 1 164 ? 52.048 -1.630 -68.541 1.00 91.12 164 MET A C 1
ATOM 1313 O O . MET A 1 164 ? 52.696 -1.827 -69.566 1.00 91.12 164 MET A O 1
ATOM 1317 N N . LYS A 1 165 ? 51.584 -0.413 -68.232 1.00 88.44 165 LYS A N 1
ATOM 1318 C CA . LYS A 1 165 ? 51.812 0.762 -69.087 1.00 88.44 165 LYS A CA 1
ATOM 1319 C C . LYS A 1 165 ? 53.294 1.135 -69.177 1.00 88.44 165 LYS A C 1
ATOM 1321 O O . LYS A 1 165 ? 53.740 1.565 -70.239 1.00 88.44 165 LYS A O 1
ATOM 1326 N N . LYS A 1 166 ? 54.052 0.982 -68.084 1.00 87.88 166 LYS A N 1
ATOM 1327 C CA . LYS A 1 166 ? 55.508 1.184 -68.077 1.00 87.88 166 LYS A CA 1
ATOM 1328 C C . LYS A 1 166 ? 56.198 0.166 -68.991 1.00 87.88 166 LYS A C 1
ATOM 1330 O O . LYS A 1 166 ? 56.944 0.584 -69.868 1.00 87.88 166 LYS A O 1
ATOM 1335 N N . ARG A 1 167 ? 55.852 -1.120 -68.868 1.00 85.56 167 ARG A N 1
ATOM 1336 C CA . ARG A 1 167 ? 56.358 -2.192 -69.742 1.00 85.56 167 ARG A CA 1
ATOM 1337 C C . ARG A 1 167 ? 56.028 -1.950 -71.217 1.00 85.56 167 ARG A C 1
ATOM 1339 O O . ARG A 1 167 ? 56.906 -2.040 -72.062 1.00 85.56 167 ARG A O 1
ATOM 1346 N N . ALA A 1 168 ? 54.791 -1.560 -71.528 1.00 82.06 168 ALA A N 1
ATOM 1347 C CA . ALA A 1 168 ? 54.395 -1.254 -72.901 1.00 82.06 168 ALA A CA 1
ATOM 1348 C C . ALA A 1 168 ? 55.190 -0.075 -73.488 1.00 82.06 168 ALA A C 1
ATOM 1350 O O . ALA A 1 168 ? 55.503 -0.079 -74.674 1.00 82.06 168 ALA A O 1
ATOM 1351 N N . ARG A 1 169 ? 55.533 0.949 -72.690 1.00 75.06 169 ARG A N 1
ATOM 1352 C CA . ARG A 1 169 ? 56.401 2.045 -73.157 1.00 75.06 169 ARG A CA 1
ATOM 1353 C C . ARG A 1 169 ? 57.819 1.569 -73.463 1.00 75.06 169 ARG A C 1
ATOM 1355 O O . ARG A 1 169 ? 58.376 2.009 -74.458 1.00 75.06 169 ARG A O 1
ATOM 1362 N N . GLU A 1 170 ? 58.358 0.685 -72.634 1.00 75.69 170 GLU A N 1
ATOM 1363 C CA . GLU A 1 170 ? 59.695 0.107 -72.797 1.00 75.69 170 GLU A CA 1
ATOM 1364 C C . GLU A 1 170 ? 59.781 -0.812 -74.031 1.00 75.69 170 GLU A C 1
ATOM 1366 O O . GLU A 1 170 ? 60.722 -0.716 -74.817 1.00 75.69 170 GLU A O 1
ATOM 1371 N N . GLU A 1 171 ? 58.744 -1.613 -74.292 1.00 70.19 171 GLU A N 1
ATOM 1372 C CA . GLU A 1 171 ? 58.641 -2.413 -75.523 1.00 70.19 171 GLU A CA 1
ATOM 1373 C C . GLU A 1 171 ? 58.474 -1.522 -76.775 1.00 70.19 171 GLU A C 1
ATOM 1375 O O . GLU A 1 171 ? 59.101 -1.770 -77.804 1.00 70.19 171 GLU A O 1
ATOM 1380 N N . ASN A 1 172 ? 57.708 -0.424 -76.693 1.00 62.88 172 ASN A N 1
ATOM 1381 C CA . ASN A 1 172 ? 57.546 0.513 -77.816 1.00 62.88 172 ASN A CA 1
ATOM 1382 C C . ASN A 1 172 ? 58.797 1.358 -78.111 1.00 62.88 172 ASN A C 1
ATOM 1384 O O . ASN A 1 172 ? 58.925 1.846 -79.226 1.00 62.88 172 ASN A O 1
ATOM 1388 N N . THR A 1 173 ? 59.737 1.531 -77.175 1.00 59.94 173 THR A N 1
ATOM 1389 C CA . THR A 1 173 ? 61.017 2.204 -77.475 1.00 59.94 173 THR A CA 1
ATOM 1390 C C . THR A 1 173 ? 61.942 1.389 -78.386 1.00 59.94 173 THR A C 1
ATOM 1392 O O . THR A 1 173 ? 62.845 1.966 -78.986 1.00 59.94 173 THR A O 1
ATOM 1395 N N . VAL A 1 174 ? 61.701 0.080 -78.549 1.00 57.12 174 VAL A N 1
ATOM 1396 C CA . VAL A 1 174 ? 62.438 -0.786 -79.492 1.00 57.12 174 VAL A CA 1
ATOM 1397 C C . VAL A 1 174 ? 61.829 -0.742 -80.904 1.00 57.12 174 VAL A C 1
ATOM 1399 O O . VAL A 1 174 ? 62.527 -0.962 -81.892 1.00 57.12 174 VAL A O 1
ATOM 1402 N N . ALA A 1 175 ? 60.551 -0.380 -81.034 1.00 50.38 175 ALA A N 1
ATOM 1403 C CA . ALA A 1 175 ? 59.912 -0.123 -82.320 1.00 50.38 175 ALA A CA 1
ATOM 1404 C C . ALA A 1 175 ? 60.072 1.364 -82.683 1.00 50.38 175 ALA A C 1
ATOM 1406 O O . ALA A 1 175 ? 59.364 2.226 -82.168 1.00 50.38 175 ALA A O 1
ATOM 1407 N N . GLY A 1 176 ? 61.037 1.671 -83.557 1.00 41.97 176 GLY A N 1
ATOM 1408 C CA . GLY A 1 176 ? 61.344 3.037 -83.988 1.00 41.97 176 GLY A CA 1
ATOM 1409 C C . GLY A 1 176 ? 60.102 3.842 -84.417 1.00 41.97 176 GLY A C 1
ATOM 1410 O O . GLY A 1 176 ? 59.134 3.272 -84.928 1.00 41.97 176 GLY A O 1
ATOM 1411 N N . PRO A 1 177 ? 60.106 5.173 -84.218 1.00 42.47 177 PRO A N 1
ATOM 1412 C CA . PRO A 1 177 ? 58.940 6.018 -84.429 1.00 42.47 177 PRO A CA 1
ATOM 1413 C C . PRO A 1 177 ? 58.551 6.026 -85.910 1.00 42.47 177 PRO A C 1
ATOM 1415 O O . PRO A 1 177 ? 59.096 6.782 -86.712 1.00 42.47 177 PRO A O 1
ATOM 1418 N N . SER A 1 178 ? 57.573 5.199 -86.278 1.00 42.97 178 SER A N 1
ATOM 1419 C CA . SER A 1 178 ? 56.908 5.303 -87.573 1.00 42.97 178 SER A CA 1
ATOM 1420 C C . SER A 1 178 ? 56.000 6.529 -87.532 1.00 42.97 178 SER A C 1
ATOM 1422 O O . SER A 1 178 ? 54.850 6.488 -87.090 1.00 42.97 178 SER A O 1
ATOM 1424 N N . GLY A 1 179 ? 56.581 7.667 -87.909 1.00 42.53 179 GLY A N 1
ATOM 1425 C CA . GLY A 1 179 ? 55.920 8.954 -88.051 1.00 42.53 179 GLY A CA 1
ATOM 1426 C C . GLY A 1 179 ? 54.901 8.933 -89.183 1.00 42.53 179 GLY A C 1
ATOM 1427 O O . GLY A 1 179 ? 55.135 9.484 -90.252 1.00 42.53 179 GLY A O 1
ATOM 1428 N N . MET A 1 180 ? 53.736 8.344 -88.941 1.00 39.66 180 MET A N 1
ATOM 1429 C CA . MET A 1 180 ? 52.544 8.635 -89.724 1.00 39.66 180 MET A CA 1
ATOM 1430 C C . MET A 1 180 ? 51.702 9.634 -88.936 1.00 39.66 180 MET A C 1
ATOM 1432 O O . MET A 1 180 ? 50.953 9.281 -88.027 1.00 39.66 180 MET A O 1
ATOM 1436 N N . LEU A 1 181 ? 51.845 10.912 -89.302 1.00 44.06 181 LEU A N 1
ATOM 1437 C CA . LEU A 1 181 ? 50.839 11.936 -89.037 1.00 44.06 181 LEU A CA 1
ATOM 1438 C C . LEU A 1 181 ? 49.496 11.375 -89.507 1.00 44.06 181 LEU A C 1
ATOM 1440 O O . LEU A 1 181 ? 49.283 11.194 -90.708 1.00 44.06 181 LEU A O 1
ATOM 1444 N N . GLY A 1 182 ? 48.635 11.042 -88.544 1.00 48.09 182 GLY A N 1
ATOM 1445 C CA . GLY A 1 182 ? 47.329 10.461 -88.810 1.00 48.09 182 GLY A CA 1
ATOM 1446 C C . GLY A 1 182 ? 46.572 11.267 -89.873 1.00 48.09 182 GLY A C 1
ATOM 1447 O O . GLY A 1 182 ? 46.732 12.492 -89.941 1.00 48.09 182 GLY A O 1
ATOM 1448 N N . PRO A 1 183 ? 45.780 10.593 -90.726 1.00 54.09 183 PRO A N 1
ATOM 1449 C CA . PRO A 1 183 ? 45.097 11.193 -91.866 1.00 54.09 183 PRO A CA 1
ATOM 1450 C C . PRO A 1 183 ? 44.406 12.489 -91.447 1.00 54.09 183 PRO A C 1
ATOM 1452 O O . PRO A 1 183 ? 43.519 12.492 -90.595 1.00 54.09 183 PRO A O 1
ATOM 1455 N N . GLY A 1 184 ? 44.894 13.594 -92.020 1.00 57.38 184 GLY A N 1
ATOM 1456 C CA . GLY A 1 184 ? 44.559 14.946 -91.599 1.00 57.38 184 GLY A CA 1
ATOM 1457 C C . GLY A 1 184 ? 43.062 15.124 -91.403 1.00 57.38 184 GLY A C 1
ATOM 1458 O O . GLY A 1 184 ? 42.270 14.784 -92.284 1.00 57.38 184 GLY A O 1
ATOM 1459 N N . LEU A 1 185 ? 42.691 15.669 -90.243 1.00 62.06 185 LEU A N 1
ATOM 1460 C CA . LEU A 1 185 ? 41.335 16.110 -89.951 1.00 62.06 185 LEU A CA 1
ATOM 1461 C C . LEU A 1 185 ? 40.865 16.944 -91.150 1.00 62.06 185 LEU A C 1
ATOM 1463 O O . LEU A 1 185 ? 41.439 17.988 -91.465 1.00 62.06 185 LEU A O 1
ATOM 1467 N N . ARG A 1 186 ? 39.856 16.448 -91.865 1.00 65.94 186 ARG A N 1
ATOM 1468 C CA . ARG A 1 186 ? 39.129 17.208 -92.883 1.00 65.94 186 ARG A CA 1
ATOM 1469 C C . ARG A 1 186 ? 37.864 17.723 -92.215 1.00 65.94 186 ARG A C 1
ATOM 1471 O O . ARG A 1 186 ? 37.278 17.026 -91.388 1.00 65.94 186 ARG A O 1
ATOM 1478 N N . CYS A 1 187 ? 37.411 18.923 -92.565 1.00 74.75 187 CYS A N 1
ATOM 1479 C CA . CYS A 1 187 ? 36.066 19.314 -92.162 1.00 74.75 187 CYS A CA 1
ATOM 1480 C C . CYS A 1 187 ? 35.049 18.356 -92.797 1.00 74.75 187 CYS A C 1
ATOM 1482 O O . CYS A 1 187 ? 35.324 17.769 -93.849 1.00 74.75 187 CYS A O 1
ATOM 1484 N N . VAL A 1 188 ? 33.869 18.213 -92.188 1.00 73.81 188 VAL A N 1
ATOM 1485 C CA . VAL A 1 188 ? 32.848 17.236 -92.622 1.00 73.81 188 VAL A CA 1
ATOM 1486 C C . VAL A 1 188 ? 32.544 17.356 -94.122 1.00 73.81 188 VAL A C 1
ATOM 1488 O O . VAL A 1 188 ? 32.328 16.360 -94.808 1.00 73.81 188 VAL A O 1
ATOM 1491 N N . ARG A 1 189 ? 32.597 18.575 -94.668 1.00 70.88 189 ARG A N 1
ATOM 1492 C CA . ARG A 1 189 ? 32.318 18.835 -96.082 1.00 70.88 189 ARG A CA 1
ATOM 1493 C C . ARG A 1 189 ? 33.462 18.416 -97.008 1.00 70.88 189 ARG A C 1
ATOM 1495 O O . ARG A 1 189 ? 33.203 17.720 -97.981 1.00 70.88 189 ARG A O 1
ATOM 1502 N N . CYS A 1 190 ? 34.711 18.757 -96.688 1.00 76.69 190 CYS A N 1
ATOM 1503 C CA . CYS A 1 190 ? 35.875 18.310 -97.465 1.00 76.69 190 CYS A CA 1
ATOM 1504 C C . CYS A 1 190 ? 36.134 16.803 -97.329 1.00 76.69 190 CYS A C 1
ATOM 1506 O O . CYS A 1 190 ? 36.722 16.202 -98.224 1.00 76.69 190 CYS A O 1
ATOM 1508 N N . ALA A 1 191 ? 35.697 16.185 -96.226 1.00 73.31 191 ALA A N 1
ATOM 1509 C CA . ALA A 1 191 ? 35.633 14.732 -96.115 1.00 73.31 191 ALA A CA 1
ATOM 1510 C C . ALA A 1 191 ? 34.643 14.151 -97.138 1.00 73.31 191 ALA A C 1
ATOM 1512 O O . ALA A 1 191 ? 34.977 13.196 -97.829 1.00 73.31 191 ALA A O 1
ATOM 1513 N N . ARG A 1 192 ? 33.465 14.774 -97.293 1.00 75.69 192 ARG A N 1
ATOM 1514 C CA . ARG A 1 192 ? 32.416 14.326 -98.222 1.00 75.69 192 ARG A CA 1
ATOM 1515 C C . ARG A 1 192 ? 32.763 14.535 -99.698 1.00 75.69 192 ARG A C 1
ATOM 1517 O O . ARG A 1 192 ? 32.384 13.716 -100.521 1.00 75.69 192 ARG A O 1
ATOM 1524 N N . THR A 1 193 ? 33.467 15.614 -100.037 1.00 72.25 193 THR A N 1
ATOM 1525 C CA . THR A 1 193 ? 33.840 15.942 -101.427 1.00 72.25 193 THR A CA 1
ATOM 1526 C C . THR A 1 193 ? 35.244 15.473 -101.817 1.00 72.25 193 THR A C 1
ATOM 1528 O O . THR A 1 193 ? 35.690 15.740 -102.928 1.00 72.25 193 THR A O 1
ATOM 1531 N N . GLY A 1 194 ? 35.984 14.818 -100.915 1.00 71.62 194 GLY A N 1
ATOM 1532 C CA . GLY A 1 194 ? 37.345 14.329 -101.172 1.00 71.62 194 GLY A CA 1
ATOM 1533 C C . GLY A 1 194 ? 38.423 15.419 -101.300 1.00 71.62 194 GLY A C 1
ATOM 1534 O O . GLY A 1 194 ? 39.609 15.101 -101.429 1.00 71.62 194 GLY A O 1
ATOM 1535 N N . ALA A 1 195 ? 38.060 16.700 -101.207 1.00 71.56 195 ALA A N 1
ATOM 1536 C CA . ALA A 1 195 ? 38.987 17.817 -101.344 1.00 71.56 195 ALA A CA 1
ATOM 1537 C C . ALA A 1 195 ? 40.043 17.846 -100.217 1.00 71.56 195 ALA A C 1
ATOM 1539 O O . ALA A 1 195 ? 39.774 17.515 -99.054 1.00 71.56 195 ALA A O 1
ATOM 1540 N N . LYS A 1 196 ? 41.274 18.268 -100.547 1.00 68.38 196 LYS A N 1
ATOM 1541 C CA . LYS A 1 196 ? 42.338 18.484 -99.553 1.00 68.38 196 LYS A CA 1
ATOM 1542 C C . LYS A 1 196 ? 42.010 19.733 -98.732 1.00 68.38 196 LYS A C 1
ATOM 1544 O O . LYS A 1 196 ? 42.021 20.852 -99.234 1.00 68.38 196 LYS A O 1
ATOM 1549 N N . CYS A 1 197 ? 41.723 19.529 -97.453 1.00 71.38 197 CYS A N 1
ATOM 1550 C CA . CYS A 1 197 ? 41.394 20.583 -96.506 1.00 71.38 197 CYS A CA 1
ATOM 1551 C C . CYS A 1 197 ? 42.633 20.922 -95.675 1.00 71.38 197 CYS A C 1
ATOM 1553 O O . CYS A 1 197 ? 42.973 20.173 -94.765 1.00 71.38 197 CYS A O 1
ATOM 1555 N N . LYS A 1 198 ? 43.317 22.031 -95.976 1.00 68.81 198 LYS A N 1
ATOM 1556 C CA . LYS A 1 198 ? 44.373 22.557 -95.101 1.00 68.81 198 LYS A CA 1
ATOM 1557 C C . LYS A 1 198 ? 43.740 23.528 -94.105 1.00 68.81 198 LYS A C 1
ATOM 1559 O O . LYS A 1 198 ? 43.023 24.445 -94.511 1.00 68.81 198 LYS A O 1
ATOM 1564 N N . ARG A 1 199 ? 43.956 23.284 -92.811 1.00 64.94 199 ARG A N 1
ATOM 1565 C CA . ARG A 1 199 ? 43.663 24.265 -91.764 1.00 64.94 199 ARG A CA 1
ATOM 1566 C C . ARG A 1 199 ? 44.712 25.362 -91.877 1.00 64.94 199 ARG A C 1
ATOM 1568 O O . ARG A 1 199 ? 45.892 25.048 -91.986 1.00 64.94 199 ARG A O 1
ATOM 1575 N N . ASP A 1 200 ? 44.270 26.608 -91.885 1.00 65.69 200 ASP A N 1
ATOM 1576 C CA . ASP A 1 200 ? 45.176 27.745 -91.827 1.00 65.69 200 ASP A CA 1
ATOM 1577 C C . ASP A 1 200 ? 45.778 27.821 -90.406 1.00 65.69 200 ASP A C 1
ATOM 1579 O O . ASP A 1 200 ? 45.010 27.907 -89.438 1.00 65.69 200 ASP A O 1
ATOM 1583 N N . PRO A 1 201 ? 47.108 27.689 -90.237 1.00 63.59 201 PRO A N 1
ATOM 1584 C CA . PRO A 1 201 ? 47.733 27.728 -88.918 1.00 63.59 201 PRO A CA 1
ATOM 1585 C C . PRO A 1 201 ? 47.712 29.126 -88.280 1.00 63.59 201 PRO A C 1
ATOM 1587 O O . PRO A 1 201 ? 47.800 29.221 -87.052 1.00 63.59 201 PRO A O 1
ATOM 1590 N N . GLU A 1 202 ? 47.559 30.197 -89.064 1.00 64.44 202 GLU A N 1
ATOM 1591 C CA . GLU A 1 202 ? 47.636 31.579 -88.570 1.00 64.44 202 GLU A CA 1
ATOM 1592 C C . GLU A 1 202 ? 46.303 32.060 -87.979 1.00 64.44 202 GLU A C 1
ATOM 1594 O O . GLU A 1 202 ? 46.276 32.834 -87.019 1.00 64.44 202 GLU A O 1
ATOM 1599 N N . ASN A 1 203 ? 45.174 31.525 -88.449 1.00 62.09 203 ASN A N 1
ATOM 1600 C CA . ASN A 1 203 ? 43.847 31.975 -88.033 1.00 62.09 203 ASN A CA 1
ATOM 1601 C C . ASN A 1 203 ? 43.206 31.048 -86.980 1.00 62.09 203 ASN A C 1
ATOM 1603 O O . ASN A 1 203 ? 42.265 30.297 -87.241 1.00 62.09 203 ASN A O 1
ATOM 1607 N N . LYS A 1 204 ? 43.708 31.103 -85.738 1.00 61.62 204 LYS A N 1
ATOM 1608 C CA . LYS A 1 204 ? 43.244 30.233 -84.632 1.00 61.62 204 LYS A CA 1
ATOM 1609 C C . LYS A 1 204 ? 41.779 30.447 -84.222 1.00 61.62 204 LYS A C 1
ATOM 1611 O O . LYS A 1 204 ? 41.199 29.557 -83.602 1.00 61.62 204 LYS A O 1
ATOM 1616 N N . ARG A 1 205 ? 41.176 31.601 -84.540 1.00 62.22 205 ARG A N 1
ATOM 1617 C CA . ARG A 1 205 ? 39.810 31.960 -84.106 1.00 62.22 205 ARG A CA 1
ATOM 1618 C C . ARG A 1 205 ? 38.725 31.644 -85.134 1.00 62.22 205 ARG A C 1
ATOM 1620 O O . ARG A 1 205 ? 37.558 31.572 -84.761 1.00 62.22 205 ARG A O 1
ATOM 1627 N N . GLN A 1 206 ? 39.077 31.405 -86.396 1.00 61.50 206 GLN A N 1
ATOM 1628 C CA . GLN A 1 206 ? 38.110 31.071 -87.439 1.00 61.50 206 GLN A CA 1
ATOM 1629 C C . GLN A 1 206 ? 38.327 29.628 -87.882 1.00 61.50 206 GLN A C 1
ATOM 1631 O O . GLN A 1 206 ? 39.257 29.304 -88.611 1.00 61.50 206 GLN A O 1
ATOM 1636 N N . CYS A 1 207 ? 37.455 28.726 -87.437 1.00 63.62 207 CYS A N 1
ATOM 1637 C CA . CYS A 1 207 ? 37.503 27.313 -87.810 1.00 63.62 207 CYS A CA 1
ATOM 1638 C C . CYS A 1 207 ? 37.003 27.082 -89.250 1.00 63.62 207 CYS A C 1
ATOM 1640 O O . CYS A 1 207 ? 36.168 26.215 -89.476 1.00 63.62 207 CYS A O 1
ATOM 1642 N N . ALA A 1 208 ? 37.482 27.842 -90.236 1.00 67.50 208 ALA A N 1
ATOM 1643 C CA . ALA A 1 208 ? 37.153 27.667 -91.647 1.00 67.50 208 ALA A CA 1
ATOM 1644 C C . ALA A 1 208 ? 38.363 27.142 -92.421 1.00 67.50 208 ALA A C 1
ATOM 1646 O O . ALA A 1 208 ? 39.484 27.595 -92.225 1.00 67.50 208 ALA A O 1
ATOM 1647 N N . CYS A 1 209 ? 38.152 26.165 -93.302 1.00 76.44 209 CYS A N 1
ATOM 1648 C CA . CYS A 1 209 ? 39.174 25.829 -94.286 1.00 76.44 209 CYS A CA 1
ATOM 1649 C C . CYS A 1 209 ? 39.171 26.863 -95.418 1.00 76.44 209 CYS A C 1
ATOM 1651 O O . CYS A 1 209 ? 38.138 27.476 -95.687 1.00 76.44 209 CYS A O 1
ATOM 1653 N N . MET A 1 210 ? 40.299 27.015 -96.116 1.00 74.06 210 MET A N 1
ATOM 1654 C CA . MET A 1 210 ? 40.462 27.975 -97.223 1.00 74.06 210 MET A CA 1
ATOM 1655 C C . MET A 1 210 ? 39.338 27.896 -98.274 1.00 74.06 210 MET A C 1
ATOM 1657 O O . MET A 1 210 ? 38.899 28.914 -98.799 1.00 74.06 210 MET A O 1
ATOM 1661 N N . GLN A 1 211 ? 38.836 26.690 -98.549 1.00 69.25 211 GLN A N 1
ATOM 1662 C CA . GLN A 1 211 ? 37.711 26.455 -99.461 1.00 69.25 211 GLN A CA 1
ATOM 1663 C C . GLN A 1 211 ? 36.384 26.999 -98.895 1.00 69.25 211 GLN A C 1
ATOM 1665 O O . GLN A 1 211 ? 35.709 27.778 -99.559 1.00 69.25 211 GLN A O 1
ATOM 1670 N N . CYS A 1 212 ? 36.029 26.677 -97.646 1.00 75.62 212 CYS A N 1
ATOM 1671 C CA . CYS A 1 212 ? 34.814 27.204 -97.010 1.00 75.62 212 CYS A CA 1
ATOM 1672 C C . CYS A 1 212 ? 34.872 28.724 -96.785 1.00 75.62 212 CYS A C 1
ATOM 1674 O O . CYS A 1 212 ? 33.847 29.394 -96.892 1.00 75.62 212 CYS A O 1
ATOM 1676 N N . ALA A 1 213 ? 36.063 29.271 -96.518 1.00 73.88 213 ALA A N 1
ATOM 1677 C CA . ALA A 1 213 ? 36.274 30.708 -96.378 1.00 73.88 213 ALA A CA 1
ATOM 1678 C C . ALA A 1 213 ? 35.976 31.457 -97.689 1.00 73.88 213 ALA A C 1
ATOM 1680 O O . ALA A 1 213 ? 35.268 32.462 -97.666 1.00 73.88 213 ALA A O 1
ATOM 1681 N N . ARG A 1 214 ? 36.430 30.934 -98.841 1.00 75.75 214 ARG A N 1
ATOM 1682 C CA . ARG A 1 214 ? 36.146 31.523 -100.165 1.00 75.75 214 ARG A CA 1
ATOM 1683 C C . ARG A 1 214 ? 34.657 31.552 -100.500 1.00 75.75 214 ARG A C 1
ATOM 1685 O O . ARG A 1 214 ? 34.195 32.508 -101.112 1.00 75.75 214 ARG A O 1
ATOM 1692 N N . HIS A 1 215 ? 33.905 30.546 -100.065 1.00 75.31 215 HIS A N 1
ATOM 1693 C CA . HIS A 1 215 ? 32.465 30.468 -100.313 1.00 75.31 215 HIS A CA 1
ATOM 1694 C C . HIS A 1 215 ? 31.605 31.155 -99.235 1.00 75.31 215 HIS A C 1
ATOM 1696 O O . HIS A 1 215 ? 30.383 31.114 -99.331 1.00 75.31 215 HIS A O 1
ATOM 1702 N N . LYS A 1 216 ? 32.210 31.818 -98.230 1.00 74.69 216 LYS A N 1
ATOM 1703 C CA . LYS A 1 216 ? 31.519 32.448 -97.079 1.00 74.69 216 LYS A CA 1
ATOM 1704 C C . LYS A 1 216 ? 30.586 31.492 -96.315 1.00 74.69 216 LYS A C 1
ATOM 1706 O O . LYS A 1 216 ? 29.623 31.914 -95.679 1.00 74.69 216 LYS A O 1
ATOM 1711 N N . GLU A 1 217 ? 30.882 30.196 -96.339 1.00 71.88 217 GLU A N 1
ATOM 1712 C CA . GLU A 1 217 ? 30.075 29.172 -95.677 1.00 71.88 217 GLU A CA 1
ATOM 1713 C C . GLU A 1 217 ? 30.680 28.776 -94.321 1.00 71.88 217 GLU A C 1
ATOM 1715 O O . GLU A 1 217 ? 31.899 28.706 -94.143 1.00 71.88 217 GLU A O 1
ATOM 1720 N N . LYS A 1 218 ? 29.825 28.454 -93.342 1.00 71.50 218 LYS A N 1
ATOM 1721 C CA . LYS A 1 218 ? 30.268 28.003 -92.014 1.00 71.50 218 LYS A CA 1
ATOM 1722 C C . LYS A 1 218 ? 30.852 26.588 -92.100 1.00 71.50 218 LYS A C 1
ATOM 1724 O O . LYS A 1 218 ? 30.156 25.630 -92.432 1.00 71.50 218 LYS A O 1
ATOM 1729 N N . CYS A 1 219 ? 32.128 26.439 -91.763 1.00 73.69 219 CYS A N 1
ATOM 1730 C CA . CYS A 1 219 ? 32.818 25.154 -91.759 1.00 73.69 219 CYS A CA 1
ATOM 1731 C C . CYS A 1 219 ? 32.593 24.431 -90.419 1.00 73.69 219 CYS A C 1
ATOM 1733 O O . CYS A 1 219 ? 33.090 24.866 -89.382 1.00 73.69 219 CYS A O 1
ATOM 1735 N N . LYS A 1 220 ? 31.842 23.322 -90.430 1.00 72.19 220 LYS A N 1
ATOM 1736 C CA . LYS A 1 220 ? 31.698 22.442 -89.260 1.00 72.19 220 LYS A CA 1
ATOM 1737 C C . LYS A 1 220 ? 32.848 21.441 -89.239 1.00 72.19 220 LYS A C 1
ATOM 1739 O O . LYS A 1 220 ? 32.957 20.575 -90.112 1.00 72.19 220 LYS A O 1
ATOM 1744 N N . TRP A 1 221 ? 33.713 21.580 -88.248 1.00 68.62 221 TRP A N 1
ATOM 1745 C CA . TRP A 1 221 ? 34.681 20.552 -87.905 1.00 68.62 221 TRP A CA 1
ATOM 1746 C C . TRP A 1 221 ? 34.002 19.567 -86.960 1.00 68.62 221 TRP A C 1
ATOM 1748 O O . TRP A 1 221 ? 33.266 20.019 -86.083 1.00 68.62 221 TRP A O 1
ATOM 1758 N N . PRO A 1 222 ? 34.193 18.249 -87.134 1.00 62.22 222 PRO A N 1
ATOM 1759 C CA . PRO A 1 222 ? 33.828 17.330 -86.074 1.00 62.22 222 PRO A CA 1
ATOM 1760 C C . PRO A 1 222 ? 34.667 17.746 -84.867 1.00 62.22 222 PRO A C 1
ATOM 1762 O O . PRO A 1 222 ? 35.898 17.764 -84.950 1.00 62.22 222 PRO A O 1
ATOM 1765 N N . GLU A 1 223 ? 34.009 18.187 -83.795 1.00 59.97 223 GLU A N 1
ATOM 1766 C CA . GLU A 1 223 ? 34.680 18.352 -82.516 1.00 59.97 223 GLU A CA 1
ATOM 1767 C C . GLU A 1 223 ? 35.297 16.999 -82.211 1.00 59.97 223 GLU A C 1
ATOM 1769 O O . GLU A 1 223 ? 34.599 16.009 -81.991 1.00 59.97 223 GLU A O 1
ATOM 1774 N N . VAL A 1 224 ? 36.624 16.938 -82.318 1.00 53.03 224 VAL A N 1
ATOM 1775 C CA . VAL A 1 224 ? 37.380 15.814 -81.802 1.00 53.03 224 VAL A CA 1
ATOM 1776 C C . VAL A 1 224 ? 37.001 15.791 -80.335 1.00 53.03 224 VAL A C 1
ATOM 1778 O O . VAL A 1 224 ? 37.413 16.676 -79.584 1.00 53.03 224 VAL A O 1
ATOM 1781 N N . VAL A 1 225 ? 36.151 14.832 -79.964 1.00 47.75 225 VAL A N 1
ATOM 1782 C CA . VAL A 1 225 ? 35.881 14.440 -78.585 1.00 47.75 225 VAL A CA 1
ATOM 1783 C C . VAL A 1 225 ? 37.217 13.930 -78.070 1.00 47.75 225 VAL A C 1
ATOM 1785 O O . VAL A 1 225 ? 37.530 12.744 -78.094 1.00 47.75 225 VAL A O 1
ATOM 1788 N N . GLY A 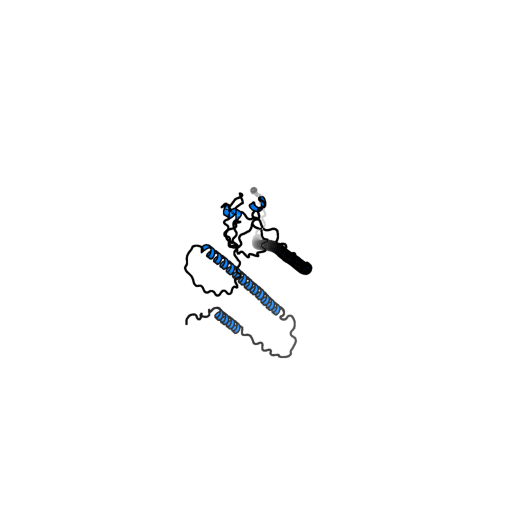1 226 ? 38.083 14.882 -77.740 1.00 45.69 226 GLY A N 1
ATOM 1789 C CA . GLY A 1 226 ? 39.319 14.626 -77.061 1.00 45.69 226 GLY A CA 1
ATOM 1790 C C . GLY A 1 226 ? 38.921 13.994 -75.750 1.00 45.69 226 GLY A C 1
ATOM 1791 O O . GLY A 1 226 ? 38.108 14.547 -75.008 1.00 45.69 226 GLY A O 1
ATOM 1792 N N . SER A 1 227 ? 39.495 12.830 -75.488 1.00 45.94 227 SER A N 1
ATOM 1793 C CA . SER A 1 227 ? 39.611 12.242 -74.166 1.00 45.94 227 SER A CA 1
ATOM 1794 C C . SER A 1 227 ? 40.328 13.244 -73.259 1.00 45.94 227 SER A C 1
ATOM 1796 O O . SER A 1 227 ? 41.531 13.159 -73.020 1.00 45.94 227 SER A O 1
ATOM 1798 N N . VAL A 1 228 ? 39.598 14.256 -72.796 1.00 40.88 228 VAL A N 1
ATOM 1799 C CA . VAL A 1 228 ? 40.060 15.213 -71.804 1.00 40.88 228 VAL A CA 1
ATOM 1800 C C . VAL A 1 228 ? 39.960 14.489 -70.473 1.00 40.88 228 VAL A C 1
ATOM 1802 O O . VAL A 1 228 ? 38.952 14.536 -69.774 1.00 40.88 228 VAL A O 1
ATOM 1805 N N . SER A 1 229 ? 41.047 13.804 -70.127 1.00 47.19 229 SER A N 1
ATOM 1806 C CA . SER A 1 229 ? 41.409 13.517 -68.743 1.00 47.19 229 SER A CA 1
ATOM 1807 C C . SER A 1 229 ? 41.747 14.847 -68.061 1.00 47.19 229 SER A C 1
ATOM 1809 O O . SER A 1 229 ? 42.905 15.162 -67.808 1.00 47.19 229 SER A O 1
ATOM 1811 N N . GLY A 1 230 ? 40.723 15.669 -67.847 1.00 41.88 230 GLY A N 1
ATOM 1812 C CA . GLY A 1 230 ? 40.784 16.916 -67.106 1.00 41.88 230 GLY A CA 1
ATOM 1813 C C . GLY A 1 230 ? 40.053 16.719 -65.794 1.00 41.88 230 GLY A C 1
ATOM 1814 O O . GLY A 1 230 ? 38.834 16.849 -65.732 1.00 41.88 230 GLY A O 1
ATOM 1815 N N . SER A 1 231 ? 40.805 16.404 -64.744 1.00 47.84 231 SER A N 1
ATOM 1816 C CA . SER A 1 231 ? 40.390 16.551 -63.353 1.00 47.84 231 SER A CA 1
ATOM 1817 C C . SER A 1 231 ? 40.063 18.021 -63.090 1.00 47.84 231 SER A C 1
ATOM 1819 O O . SER A 1 231 ? 40.921 18.809 -62.695 1.00 47.84 231 SER A O 1
ATOM 1821 N N . ARG A 1 232 ? 38.818 18.410 -63.370 1.00 40.34 232 ARG A N 1
ATOM 1822 C CA . ARG A 1 232 ? 38.280 19.729 -63.052 1.00 40.34 232 ARG A CA 1
ATOM 1823 C C . ARG A 1 232 ? 37.489 19.596 -61.756 1.00 40.34 232 ARG A C 1
ATOM 1825 O O . ARG A 1 232 ? 36.321 19.224 -61.758 1.00 40.34 232 ARG A O 1
ATOM 1832 N N . SER A 1 233 ? 38.180 19.874 -60.654 1.00 47.38 233 SER A N 1
ATOM 1833 C CA . SER A 1 233 ? 37.606 20.240 -59.358 1.00 47.38 233 SER A CA 1
ATOM 1834 C C . SER A 1 233 ? 36.771 21.508 -59.553 1.00 47.38 233 SER A C 1
ATOM 1836 O O . SER A 1 233 ? 37.277 22.624 -59.458 1.00 47.38 233 SER A O 1
ATOM 1838 N N . GLY A 1 234 ? 35.516 21.324 -59.952 1.00 41.69 234 GLY A N 1
ATOM 1839 C CA . GLY A 1 234 ? 34.523 22.378 -60.054 1.00 41.69 234 GLY A CA 1
ATOM 1840 C C . GLY A 1 234 ? 33.680 22.382 -58.793 1.00 41.69 234 GLY A C 1
ATOM 1841 O O . GLY A 1 234 ? 32.795 21.547 -58.643 1.00 41.69 234 GLY A O 1
ATOM 1842 N N . ASP A 1 235 ? 33.975 23.330 -57.914 1.00 53.34 235 ASP A N 1
ATOM 1843 C CA . ASP A 1 235 ? 33.115 23.761 -56.823 1.00 53.34 235 ASP A CA 1
ATOM 1844 C C . ASP A 1 235 ? 31.801 24.283 -57.431 1.00 53.34 235 ASP A C 1
ATOM 1846 O O . ASP A 1 235 ? 31.742 25.376 -58.004 1.00 53.34 235 ASP A O 1
ATOM 1850 N N . VAL A 1 236 ? 30.746 23.464 -57.410 1.00 43.69 236 VAL A N 1
ATOM 1851 C CA . VAL A 1 236 ? 29.436 23.845 -57.949 1.00 43.69 236 VAL A CA 1
ATOM 1852 C C . VAL A 1 236 ? 28.598 24.411 -56.813 1.00 43.69 236 VAL A C 1
ATOM 1854 O O . VAL A 1 236 ? 27.772 23.736 -56.203 1.00 43.69 236 VAL A O 1
ATOM 1857 N N . LYS A 1 237 ? 28.765 25.713 -56.574 1.00 57.22 237 LYS A N 1
ATOM 1858 C CA . LYS A 1 237 ? 27.773 26.548 -55.887 1.00 57.22 237 LYS A CA 1
ATOM 1859 C C . LYS A 1 237 ? 26.569 26.742 -56.819 1.00 57.22 237 LYS A C 1
ATOM 1861 O O . LYS A 1 237 ? 26.340 27.811 -57.377 1.00 57.22 237 LYS A O 1
ATOM 1866 N N . GLY A 1 238 ? 25.831 25.656 -57.040 1.00 46.44 238 GLY A N 1
ATOM 1867 C CA . GLY A 1 238 ? 24.655 25.579 -57.897 1.00 46.44 238 GLY A CA 1
ATOM 1868 C C . GLY A 1 238 ? 23.376 25.734 -57.087 1.00 46.44 238 GLY A C 1
ATOM 1869 O O . GLY A 1 238 ? 22.865 24.780 -56.508 1.00 46.44 238 GLY A O 1
ATOM 1870 N N . LYS A 1 239 ? 22.843 26.954 -57.078 1.00 55.41 239 LYS A N 1
ATOM 1871 C CA . LYS A 1 239 ? 21.507 27.312 -56.595 1.00 55.41 239 LYS A CA 1
ATOM 1872 C C . LYS A 1 239 ? 20.461 26.719 -57.553 1.00 55.41 239 LYS A C 1
ATOM 1874 O O . LYS A 1 239 ? 19.975 27.398 -58.451 1.00 55.41 239 LYS A O 1
ATOM 1879 N N . GLY A 1 240 ? 20.158 25.433 -57.397 1.00 43.03 240 GLY A N 1
ATOM 1880 C CA . GLY A 1 240 ? 19.127 24.731 -58.159 1.00 43.03 240 GLY A CA 1
ATOM 1881 C C . GLY A 1 240 ? 17.741 24.957 -57.560 1.00 43.03 240 GLY A C 1
ATOM 1882 O O . GLY A 1 240 ? 17.370 24.310 -56.585 1.00 43.03 240 GLY A O 1
ATOM 1883 N N . LYS A 1 241 ? 16.961 25.864 -58.161 1.00 53.25 241 LYS A N 1
ATOM 1884 C CA . LYS A 1 241 ? 15.497 25.866 -58.036 1.00 53.25 241 LYS A CA 1
ATOM 1885 C C . LYS A 1 241 ? 14.973 24.587 -58.698 1.00 53.25 241 LYS A C 1
ATOM 1887 O O . LYS A 1 241 ? 14.885 24.526 -59.920 1.00 53.25 241 LYS A O 1
ATOM 1892 N N . ALA A 1 242 ? 14.630 23.582 -57.899 1.00 41.38 242 ALA A N 1
ATOM 1893 C CA . ALA A 1 242 ? 13.827 22.458 -58.356 1.00 41.38 242 ALA A CA 1
ATOM 1894 C C . ALA A 1 242 ? 12.353 22.880 -58.341 1.00 41.38 242 ALA A C 1
ATOM 1896 O O . ALA A 1 242 ? 11.772 23.145 -57.288 1.00 41.38 242 ALA A O 1
ATOM 1897 N N . VAL A 1 243 ? 11.780 22.997 -59.537 1.00 41.34 243 VAL A N 1
ATOM 1898 C CA . VAL A 1 243 ? 10.344 23.159 -59.756 1.00 41.34 243 VAL A CA 1
ATOM 1899 C C . VAL A 1 243 ? 9.647 21.877 -59.317 1.00 41.34 243 VAL A C 1
ATOM 1901 O O . VAL A 1 243 ? 9.997 20.775 -59.736 1.00 41.34 243 VAL A O 1
ATOM 1904 N N . ALA A 1 244 ? 8.668 22.061 -58.440 1.00 41.28 244 ALA A N 1
ATOM 1905 C CA . ALA A 1 244 ? 7.793 21.036 -57.917 1.00 41.28 244 ALA A CA 1
ATOM 1906 C C . ALA A 1 244 ? 6.994 20.352 -59.035 1.00 41.28 244 ALA A C 1
ATOM 1908 O O . ALA A 1 244 ? 6.345 21.012 -59.841 1.00 41.28 244 ALA A O 1
ATOM 1909 N N . THR A 1 245 ? 6.959 19.021 -59.017 1.00 39.34 245 THR A N 1
ATOM 1910 C CA . THR A 1 245 ? 5.786 18.276 -59.484 1.00 39.34 245 THR A CA 1
ATOM 1911 C C . THR A 1 245 ? 5.385 17.307 -58.379 1.00 39.34 245 THR A C 1
ATOM 1913 O O . THR A 1 245 ? 6.163 16.462 -57.944 1.00 39.34 245 THR A O 1
ATOM 1916 N N . LEU A 1 246 ? 4.184 17.540 -57.865 1.00 40.62 246 LEU A N 1
ATOM 1917 C CA . LEU A 1 246 ? 3.546 16.887 -56.730 1.00 40.62 246 LEU A CA 1
ATOM 1918 C C . LEU A 1 246 ? 3.034 15.490 -57.134 1.00 40.62 246 LEU A C 1
ATOM 1920 O O . LEU A 1 246 ? 2.360 15.388 -58.160 1.00 40.62 246 LEU A O 1
ATOM 1924 N N . PRO A 1 247 ? 3.164 14.465 -56.274 1.00 48.31 247 PRO A N 1
ATOM 1925 C CA . PRO A 1 247 ? 2.103 13.483 -56.144 1.00 48.31 247 PRO A CA 1
ATOM 1926 C C . PRO A 1 247 ? 1.511 13.535 -54.732 1.00 48.31 247 PRO A C 1
ATOM 1928 O O . PRO A 1 247 ? 2.176 13.345 -53.721 1.00 48.31 247 PRO A O 1
ATOM 1931 N N . ARG A 1 248 ? 0.223 13.876 -54.736 1.00 46.31 248 ARG A N 1
ATOM 1932 C CA . ARG A 1 248 ? -0.874 13.485 -53.843 1.00 46.31 248 ARG A CA 1
ATOM 1933 C C . ARG A 1 248 ? -0.563 12.936 -52.436 1.00 46.31 248 ARG A C 1
ATOM 1935 O O . ARG A 1 248 ? 0.053 11.897 -52.262 1.00 46.31 248 ARG A O 1
ATOM 1942 N N . ALA A 1 249 ? -1.258 13.572 -51.487 1.00 52.47 249 ALA A N 1
ATOM 1943 C CA . ALA A 1 249 ? -1.928 12.987 -50.322 1.00 52.47 249 ALA A CA 1
ATOM 1944 C C . ALA A 1 249 ? -1.070 12.149 -49.353 1.00 52.47 249 ALA A C 1
ATOM 1946 O O . ALA A 1 249 ? -1.035 10.925 -49.415 1.00 52.47 249 ALA A O 1
ATOM 1947 N N . GLY A 1 250 ? -0.493 12.819 -48.351 1.00 41.81 250 GLY A N 1
ATOM 1948 C CA . GLY A 1 250 ? 0.096 12.176 -47.177 1.00 41.81 250 GLY A CA 1
ATOM 1949 C C . GLY A 1 250 ? -0.197 12.968 -45.903 1.00 41.81 250 GLY A C 1
ATOM 1950 O O . GLY A 1 250 ? 0.065 14.165 -45.834 1.00 41.81 250 GLY A O 1
ATOM 1951 N N . LYS A 1 251 ? -0.783 12.290 -44.913 1.00 51.94 251 LYS A N 1
ATOM 1952 C CA . LYS A 1 251 ? -1.242 12.797 -43.609 1.00 51.94 251 LYS A CA 1
ATOM 1953 C C . LYS A 1 251 ? -0.233 13.722 -42.903 1.00 51.94 251 LYS A C 1
ATOM 1955 O O . LYS A 1 251 ? 0.938 13.385 -42.752 1.00 51.94 251 LYS A O 1
ATOM 1960 N N . LYS A 1 252 ? -0.749 14.834 -42.362 1.00 45.62 252 LYS A N 1
ATOM 1961 C CA . LYS A 1 252 ? -0.105 15.716 -41.368 1.00 45.62 252 LYS A CA 1
ATOM 1962 C C . LYS A 1 252 ? 0.515 14.879 -40.233 1.00 45.62 252 LYS A C 1
ATOM 1964 O O . LYS A 1 252 ? -0.215 14.337 -39.407 1.00 45.62 252 LYS A O 1
ATOM 1969 N N . LYS A 1 253 ? 1.849 14.817 -40.149 1.00 49.31 253 LYS A N 1
ATOM 1970 C CA . LYS A 1 253 ? 2.575 14.422 -38.929 1.00 49.31 253 LYS A CA 1
ATOM 1971 C C . LYS A 1 253 ? 3.153 15.675 -38.275 1.00 49.31 253 LYS A C 1
ATOM 1973 O O . LYS A 1 253 ? 3.853 16.452 -38.919 1.00 49.31 253 LYS A O 1
ATOM 1978 N N . LYS A 1 254 ? 2.811 15.878 -37.000 1.00 56.31 254 LYS A N 1
ATOM 1979 C CA . LYS A 1 254 ? 3.344 16.948 -36.150 1.00 56.31 254 LYS A CA 1
ATOM 1980 C C . LYS A 1 254 ? 4.860 16.765 -36.016 1.00 56.31 254 LYS A C 1
ATOM 1982 O O . LYS A 1 254 ? 5.325 15.690 -35.648 1.00 56.31 254 LYS A O 1
ATOM 1987 N N . HIS A 1 255 ? 5.614 17.811 -36.340 1.00 38.78 255 HIS A N 1
ATOM 1988 C CA . HIS A 1 255 ? 7.063 17.850 -36.182 1.00 38.78 255 HIS A CA 1
ATOM 1989 C C . HIS A 1 255 ? 7.387 17.946 -34.685 1.00 38.78 255 HIS A C 1
ATOM 1991 O O . HIS A 1 255 ? 7.136 18.974 -34.060 1.00 38.78 255 HIS A O 1
ATOM 1997 N N . VAL A 1 256 ? 7.928 16.875 -34.104 1.00 43.38 256 VAL A N 1
ATOM 1998 C CA . VAL A 1 256 ? 8.553 16.930 -32.779 1.00 43.38 256 VAL A CA 1
ATOM 1999 C C . VAL A 1 256 ? 9.899 17.631 -32.941 1.00 43.38 256 VAL A C 1
ATOM 2001 O O . VAL A 1 256 ? 10.762 17.195 -33.707 1.00 43.38 256 VAL A O 1
ATOM 2004 N N . LYS A 1 257 ? 10.034 18.770 -32.266 1.00 50.91 257 LYS A N 1
ATOM 2005 C CA . LYS A 1 257 ? 11.235 19.601 -32.231 1.00 50.91 257 LYS A CA 1
ATOM 2006 C C . LYS A 1 257 ? 12.239 18.902 -31.308 1.00 50.91 257 LYS A C 1
ATOM 2008 O O . LYS A 1 257 ? 12.010 18.831 -30.108 1.00 50.91 257 LYS A O 1
ATOM 2013 N N . LYS A 1 258 ? 13.317 18.345 -31.868 1.00 46.22 258 LYS A N 1
ATOM 2014 C CA . LYS A 1 258 ? 14.441 17.800 -31.092 1.00 46.22 258 LYS A CA 1
ATOM 2015 C C . LYS A 1 258 ? 15.135 18.951 -30.360 1.00 46.22 258 LYS A C 1
ATOM 2017 O O . LYS A 1 258 ? 15.786 19.774 -31.000 1.00 46.22 258 LYS A O 1
ATOM 2022 N N . SER A 1 259 ? 14.979 19.019 -29.044 1.00 38.28 259 SER A N 1
ATOM 2023 C CA . SER A 1 259 ? 15.835 19.814 -28.166 1.00 38.28 259 SER A CA 1
ATOM 2024 C C . SER A 1 259 ? 17.121 19.037 -27.898 1.00 38.28 259 SER A C 1
ATOM 2026 O O . SER A 1 259 ? 17.085 17.889 -27.461 1.00 38.28 259 SER A O 1
ATOM 2028 N N . ALA A 1 260 ? 18.256 19.660 -28.208 1.00 40.41 260 ALA A N 1
ATOM 2029 C CA . ALA A 1 260 ? 19.569 19.169 -27.827 1.00 40.41 260 ALA A CA 1
ATOM 2030 C C . ALA A 1 260 ? 19.716 19.277 -26.302 1.00 40.41 260 ALA A C 1
ATOM 2032 O O . ALA A 1 260 ? 19.572 20.362 -25.738 1.00 40.41 260 ALA A O 1
ATOM 2033 N N . MET A 1 261 ? 19.972 18.142 -25.660 1.00 38.03 261 MET A N 1
ATOM 2034 C CA . MET A 1 261 ? 20.252 18.024 -24.234 1.00 38.03 261 MET A CA 1
ATOM 2035 C C . MET A 1 261 ? 21.635 18.622 -23.966 1.00 38.03 261 MET A C 1
ATOM 2037 O O . MET A 1 261 ? 22.653 18.032 -24.322 1.00 38.03 261 MET A O 1
ATOM 2041 N N . LYS A 1 262 ? 21.669 19.835 -23.407 1.00 42.84 262 LYS A N 1
ATOM 2042 C CA . LYS A 1 262 ? 22.874 20.367 -22.772 1.00 42.84 262 LYS A CA 1
ATOM 2043 C C . LYS A 1 262 ? 22.974 19.715 -21.398 1.00 42.84 262 LYS A C 1
ATOM 2045 O O . LYS A 1 262 ? 22.090 19.906 -20.572 1.00 42.84 262 LYS A O 1
ATOM 2050 N N . VAL A 1 263 ? 24.028 18.935 -21.199 1.00 42.09 263 VAL A N 1
ATOM 2051 C CA . VAL A 1 263 ? 24.494 18.528 -19.872 1.00 42.09 263 VAL A CA 1
ATOM 2052 C C . VAL A 1 263 ? 24.926 19.810 -19.161 1.00 42.09 263 VAL A C 1
ATOM 2054 O O . VAL A 1 263 ? 25.781 20.533 -19.670 1.00 42.09 263 VAL A O 1
ATOM 2057 N N . VAL A 1 264 ? 24.248 20.137 -18.063 1.00 37.31 264 VAL A N 1
ATOM 2058 C CA . VAL A 1 264 ? 24.554 21.279 -17.200 1.00 37.31 264 VAL A CA 1
ATOM 2059 C C . VAL A 1 264 ? 25.242 20.717 -15.964 1.00 37.31 264 VAL A C 1
ATOM 2061 O O . VAL A 1 264 ? 24.604 20.049 -15.154 1.00 37.31 264 VAL A O 1
ATOM 2064 N N . ASP A 1 265 ? 26.545 20.971 -15.859 1.00 41.25 265 ASP A N 1
ATOM 2065 C CA . ASP A 1 265 ? 27.293 20.838 -14.610 1.00 41.25 265 ASP A CA 1
ATOM 2066 C C . ASP A 1 265 ? 26.732 21.865 -13.622 1.00 41.25 265 ASP A C 1
ATOM 2068 O O . ASP A 1 265 ? 26.711 23.067 -13.900 1.00 41.25 265 ASP A O 1
ATOM 2072 N N . SER A 1 266 ? 26.189 21.383 -12.509 1.00 43.03 266 SER A N 1
ATOM 2073 C CA . SER A 1 266 ? 25.421 22.192 -11.562 1.00 43.03 266 SER A CA 1
ATOM 2074 C C . SER A 1 266 ? 26.307 22.665 -10.414 1.00 43.03 266 SER A C 1
ATOM 2076 O O . SER A 1 266 ? 26.211 22.150 -9.308 1.00 43.03 266 SER A O 1
ATOM 2078 N N . ASN A 1 267 ? 27.128 23.682 -10.675 1.00 42.41 267 ASN A N 1
ATOM 2079 C CA . ASN A 1 267 ? 27.609 24.593 -9.635 1.00 42.41 267 ASN A CA 1
ATOM 2080 C C . ASN A 1 267 ? 26.754 25.862 -9.725 1.00 42.41 267 ASN A C 1
ATOM 2082 O O . ASN A 1 267 ? 26.993 26.729 -10.565 1.00 42.41 267 ASN A O 1
ATOM 2086 N N . ILE A 1 268 ? 25.680 25.909 -8.935 1.00 43.59 268 ILE A N 1
ATOM 2087 C CA . ILE A 1 268 ? 24.721 27.017 -8.923 1.00 43.59 268 ILE A CA 1
ATOM 2088 C C . ILE A 1 268 ? 25.178 28.041 -7.880 1.00 43.59 268 ILE A C 1
ATOM 2090 O O . ILE A 1 268 ? 24.862 27.938 -6.700 1.00 43.59 268 ILE A O 1
ATOM 2094 N N . GLU A 1 269 ? 25.916 29.042 -8.352 1.00 38.62 269 GLU A N 1
ATOM 2095 C CA . GLU A 1 269 ? 26.082 30.331 -7.686 1.00 38.62 269 GLU A CA 1
ATOM 2096 C C . GLU A 1 269 ? 24.863 31.198 -8.057 1.00 38.62 269 GLU A C 1
ATOM 2098 O O . GLU A 1 269 ? 24.665 31.575 -9.217 1.00 38.62 269 GLU A O 1
ATOM 2103 N N . ILE A 1 270 ? 23.963 31.430 -7.097 1.00 43.28 270 ILE A N 1
ATOM 2104 C CA . ILE A 1 270 ? 22.718 32.182 -7.308 1.00 43.28 270 ILE A CA 1
ATOM 2105 C C . ILE A 1 270 ? 23.037 33.681 -7.275 1.00 43.28 270 ILE A C 1
ATOM 2107 O O . ILE A 1 270 ? 22.908 34.329 -6.244 1.00 43.28 270 ILE A O 1
ATOM 2111 N N . VAL A 1 271 ? 23.406 34.256 -8.421 1.00 37.22 271 VAL A N 1
ATOM 2112 C CA . VAL A 1 271 ? 23.430 35.718 -8.602 1.00 37.22 271 VAL A CA 1
ATOM 2113 C C . VAL A 1 271 ? 22.207 36.130 -9.418 1.00 37.22 271 VAL A C 1
ATOM 2115 O O . VAL A 1 271 ? 22.182 36.057 -10.648 1.00 37.22 271 VAL A O 1
ATOM 2118 N N . ALA A 1 272 ? 21.149 36.547 -8.724 1.00 44.78 272 ALA A N 1
ATOM 2119 C CA . ALA A 1 272 ? 19.920 37.028 -9.341 1.00 44.78 272 ALA A CA 1
ATOM 2120 C C . ALA A 1 272 ? 20.035 38.520 -9.704 1.00 44.78 272 ALA A C 1
ATOM 2122 O O . ALA A 1 272 ? 19.912 39.390 -8.847 1.00 44.78 272 ALA A O 1
ATOM 2123 N N . LYS A 1 273 ? 20.204 38.828 -10.996 1.00 50.81 273 LYS A N 1
ATOM 2124 C CA . LYS A 1 273 ? 19.870 40.148 -11.560 1.00 50.81 273 LYS A CA 1
ATOM 2125 C C . LYS A 1 273 ? 18.586 40.034 -12.392 1.00 50.81 273 LYS A C 1
ATOM 2127 O O . LYS A 1 273 ? 18.585 39.287 -13.373 1.00 50.81 273 LYS A O 1
ATOM 2132 N N . PRO A 1 274 ? 17.503 40.753 -12.053 1.00 47.34 274 PRO A N 1
ATOM 2133 C CA . PRO A 1 274 ? 16.315 40.801 -12.893 1.00 47.34 274 PRO A CA 1
ATOM 2134 C C . PRO A 1 274 ? 16.595 41.700 -14.105 1.00 47.34 274 PRO A C 1
ATOM 2136 O O . PRO A 1 274 ? 17.095 42.812 -13.965 1.00 47.34 274 PRO A O 1
ATOM 2139 N N . SER A 1 275 ? 16.323 41.204 -15.311 1.00 48.50 275 SER A N 1
ATOM 2140 C CA . SER A 1 275 ? 16.320 42.015 -16.532 1.00 48.50 275 SER A CA 1
ATOM 2141 C C . SER A 1 275 ? 14.903 42.097 -17.075 1.00 48.50 275 SER A C 1
ATOM 2143 O O . SER A 1 275 ? 14.314 41.091 -17.476 1.00 48.50 275 SER A O 1
ATOM 2145 N N . ASP A 1 276 ? 14.387 43.320 -17.085 1.00 53.19 276 ASP A N 1
ATOM 2146 C CA . ASP A 1 276 ? 13.084 43.697 -17.607 1.00 53.19 276 ASP A CA 1
ATOM 2147 C C . ASP A 1 276 ? 13.105 43.714 -19.137 1.00 53.19 276 ASP A C 1
ATOM 2149 O O . ASP A 1 276 ? 13.504 44.691 -19.769 1.00 53.19 276 ASP A O 1
ATOM 2153 N N . ALA A 1 277 ? 12.657 42.628 -19.763 1.00 49.09 277 ALA A N 1
ATOM 2154 C CA . ALA A 1 277 ? 12.282 42.662 -21.171 1.00 49.09 277 ALA A CA 1
ATOM 2155 C C . ALA A 1 277 ? 11.195 41.630 -21.500 1.00 49.09 277 ALA A C 1
ATOM 2157 O O . ALA A 1 277 ? 11.454 40.444 -21.673 1.00 49.09 277 ALA A O 1
ATOM 2158 N N . SER A 1 278 ? 9.979 42.153 -21.676 1.00 51.38 278 SER A N 1
ATOM 2159 C CA . SER A 1 278 ? 9.074 41.844 -22.790 1.00 51.38 278 SER A CA 1
ATOM 2160 C C . SER A 1 278 ? 8.703 40.374 -23.063 1.00 51.38 278 SER A C 1
ATOM 2162 O O . SER A 1 278 ? 9.430 39.629 -23.717 1.00 51.38 278 SER A O 1
ATOM 2164 N N . GLY A 1 279 ? 7.426 40.063 -22.810 1.00 50.66 279 GLY A N 1
ATOM 2165 C CA . GLY A 1 279 ? 6.646 39.211 -23.715 1.00 50.66 279 GLY A CA 1
ATOM 2166 C C . GLY A 1 279 ? 6.163 37.889 -23.128 1.00 50.66 279 GLY A C 1
ATOM 2167 O O . GLY A 1 279 ? 6.772 36.848 -23.342 1.00 50.66 279 GLY A O 1
ATOM 2168 N N . SER A 1 280 ? 5.017 37.954 -22.443 1.00 58.16 280 SER A N 1
ATOM 2169 C CA . SER A 1 280 ? 4.006 36.899 -22.235 1.00 58.16 280 SER A CA 1
ATOM 2170 C C . SER A 1 280 ? 4.378 35.472 -22.695 1.00 58.16 280 SER A C 1
ATOM 2172 O O . SER A 1 280 ? 3.925 34.963 -23.722 1.00 58.16 280 SER A O 1
ATOM 2174 N N . ARG A 1 281 ? 5.215 34.814 -21.890 1.00 54.28 281 ARG A N 1
ATOM 2175 C CA . ARG A 1 281 ? 5.429 33.353 -21.835 1.00 54.28 281 ARG A CA 1
ATOM 2176 C C . ARG A 1 281 ? 5.686 32.877 -20.397 1.00 54.28 281 ARG A C 1
ATOM 2178 O O . ARG A 1 281 ? 6.114 31.745 -20.184 1.00 54.28 281 ARG A O 1
ATOM 2185 N N . SER A 1 282 ? 5.423 33.738 -19.410 1.00 60.25 282 SER A N 1
ATOM 2186 C CA . SER A 1 282 ? 5.817 33.542 -18.010 1.00 60.25 282 SER A CA 1
ATOM 2187 C C . SER A 1 282 ? 4.980 32.502 -17.266 1.00 60.25 282 SER A C 1
ATOM 2189 O O . SER A 1 282 ? 5.460 31.954 -16.281 1.00 60.25 282 SER A O 1
ATOM 2191 N N . GLY A 1 283 ? 3.782 32.157 -17.753 1.00 68.06 283 GLY A N 1
ATOM 2192 C CA . GLY A 1 283 ? 2.937 31.150 -17.101 1.00 68.06 283 GLY A CA 1
ATOM 2193 C C . GLY A 1 283 ? 3.583 29.762 -17.052 1.00 68.06 283 GLY A C 1
ATOM 2194 O O . GLY A 1 283 ? 3.489 29.072 -16.044 1.00 68.06 283 GLY A O 1
ATOM 2195 N N . HIS A 1 284 ? 4.315 29.372 -18.102 1.00 73.44 284 HIS A N 1
ATOM 2196 C CA . HIS A 1 284 ? 4.953 28.054 -18.135 1.00 73.44 284 HIS A CA 1
ATOM 2197 C C . HIS A 1 284 ? 6.208 27.989 -17.253 1.00 73.44 284 HIS A C 1
ATOM 2199 O O . HIS A 1 284 ? 6.474 26.955 -16.647 1.00 73.44 284 HIS A O 1
ATOM 2205 N N . ALA A 1 285 ? 6.950 29.096 -17.150 1.00 76.88 285 ALA A N 1
ATOM 2206 C CA . ALA A 1 285 ? 8.117 29.194 -16.276 1.00 76.88 285 ALA A CA 1
ATOM 2207 C C . ALA A 1 285 ? 7.721 29.239 -14.790 1.00 76.88 285 ALA A C 1
ATOM 2209 O O . ALA A 1 285 ? 8.435 28.691 -13.955 1.00 76.88 285 ALA A O 1
ATOM 2210 N N . LEU A 1 286 ? 6.576 29.852 -14.466 1.00 83.12 286 LEU A N 1
ATOM 2211 C CA . LEU A 1 286 ? 6.029 29.859 -13.110 1.00 83.12 286 LEU A CA 1
ATOM 2212 C C . LEU A 1 286 ? 5.595 28.452 -12.680 1.00 83.12 286 LEU A C 1
ATOM 2214 O O . LEU A 1 286 ? 6.011 28.002 -11.621 1.00 83.12 286 LEU A O 1
ATOM 2218 N N . LEU A 1 287 ? 4.846 27.736 -13.528 1.00 84.94 287 LEU A N 1
ATOM 2219 C CA . LEU A 1 287 ? 4.444 26.350 -13.254 1.00 84.94 287 LEU A CA 1
ATOM 2220 C C . LEU A 1 287 ? 5.659 25.435 -13.076 1.00 84.94 287 LEU A C 1
ATOM 2222 O O . LEU A 1 287 ? 5.735 24.711 -12.096 1.00 84.94 287 LEU A O 1
ATOM 2226 N N . GLN A 1 288 ? 6.669 25.559 -13.942 1.00 87.94 288 GLN A N 1
ATOM 2227 C CA . GLN A 1 288 ? 7.889 24.760 -13.825 1.00 87.94 288 GLN A CA 1
ATOM 2228 C C . GLN A 1 288 ? 8.687 25.071 -12.544 1.00 87.94 288 GLN A C 1
ATOM 2230 O O . GLN A 1 288 ? 9.307 24.177 -11.973 1.00 87.94 288 GLN A O 1
ATOM 2235 N N . ARG A 1 289 ? 8.663 26.324 -12.064 1.00 86.12 289 ARG A N 1
ATOM 2236 C CA . ARG A 1 289 ? 9.235 26.686 -10.758 1.00 86.12 289 ARG A CA 1
ATOM 2237 C C . ARG A 1 289 ? 8.430 26.115 -9.594 1.00 86.12 289 ARG A C 1
ATOM 2239 O O . ARG A 1 289 ? 9.040 25.702 -8.616 1.00 86.12 289 ARG A O 1
ATOM 2246 N N . MET A 1 290 ? 7.102 26.093 -9.691 1.00 90.00 290 MET A N 1
ATOM 2247 C CA . MET A 1 290 ? 6.242 25.500 -8.664 1.00 90.00 290 MET A CA 1
ATOM 2248 C C . MET A 1 290 ? 6.423 23.983 -8.593 1.00 90.00 290 MET A C 1
ATOM 2250 O O . MET A 1 290 ? 6.582 23.468 -7.495 1.00 90.00 290 MET A O 1
ATOM 2254 N N . ASP A 1 291 ? 6.510 23.295 -9.734 1.00 91.50 291 ASP A N 1
ATOM 2255 C CA . ASP A 1 291 ? 6.781 21.852 -9.788 1.00 91.50 291 ASP A CA 1
ATOM 2256 C C . ASP A 1 291 ? 8.132 21.516 -9.139 1.00 91.50 291 ASP A C 1
ATOM 2258 O O . ASP A 1 291 ? 8.232 20.580 -8.351 1.00 91.50 291 ASP A O 1
ATOM 2262 N N . HIS A 1 292 ? 9.170 22.319 -9.406 1.00 89.44 292 HIS A N 1
ATOM 2263 C CA . HIS A 1 292 ? 10.467 22.166 -8.741 1.00 89.44 292 HIS A CA 1
ATOM 2264 C C . HIS A 1 292 ? 10.382 22.403 -7.227 1.00 89.44 292 HIS A C 1
ATOM 2266 O O . HIS A 1 292 ? 10.977 21.646 -6.471 1.00 89.44 292 HIS A O 1
ATOM 2272 N N . LEU A 1 293 ? 9.643 23.424 -6.781 1.00 91.75 293 LEU A N 1
ATOM 2273 C CA . LEU A 1 293 ? 9.440 23.719 -5.358 1.00 91.75 293 LEU A CA 1
ATOM 2274 C C . LEU A 1 293 ? 8.700 22.591 -4.633 1.00 91.75 293 LEU A C 1
ATOM 2276 O O . LEU A 1 293 ? 9.117 22.208 -3.545 1.00 91.75 293 LEU A O 1
ATOM 2280 N N . ILE A 1 294 ? 7.648 22.041 -5.243 1.00 91.38 294 ILE A N 1
ATOM 2281 C CA . ILE A 1 294 ? 6.901 20.898 -4.703 1.00 91.38 294 ILE A CA 1
ATOM 2282 C C . ILE A 1 294 ? 7.843 19.704 -4.539 1.00 91.38 294 ILE A C 1
ATOM 2284 O O . ILE A 1 294 ? 7.932 19.146 -3.452 1.00 91.38 294 ILE A O 1
ATOM 2288 N N . LEU A 1 295 ? 8.632 19.396 -5.570 1.00 93.56 295 LEU A N 1
ATOM 2289 C CA . LEU A 1 295 ? 9.561 18.268 -5.553 1.00 93.56 295 LEU A CA 1
ATOM 2290 C C . LEU A 1 295 ? 10.688 18.451 -4.518 1.00 93.56 295 LEU A C 1
ATOM 2292 O O . LEU A 1 295 ? 11.119 17.493 -3.882 1.00 93.56 295 LEU A O 1
ATOM 2296 N N . THR A 1 296 ? 11.154 19.685 -4.293 1.00 88.94 296 THR A N 1
ATOM 2297 C CA . THR A 1 296 ? 12.111 19.992 -3.216 1.00 88.94 296 THR A CA 1
ATOM 2298 C C . THR A 1 296 ? 11.491 19.830 -1.828 1.00 88.94 296 THR A C 1
ATOM 2300 O O . THR A 1 296 ? 12.148 19.288 -0.942 1.00 88.94 296 THR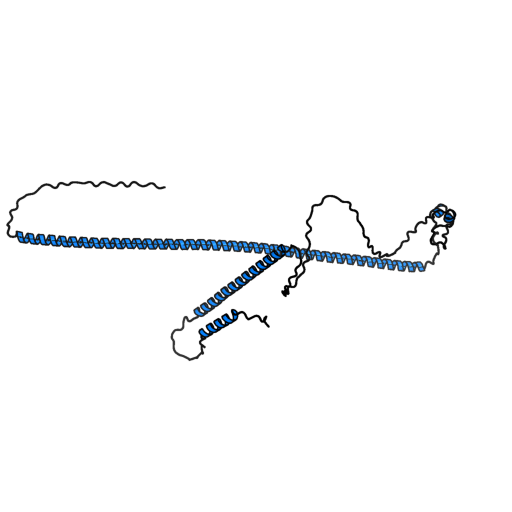 A O 1
ATOM 2303 N N . VAL A 1 297 ? 10.247 20.272 -1.626 1.00 89.56 297 VAL A N 1
ATOM 2304 C CA . VAL A 1 297 ? 9.544 20.133 -0.339 1.00 89.56 297 VAL A CA 1
ATOM 2305 C C . VAL A 1 297 ? 9.241 18.666 -0.032 1.00 89.56 297 VAL A C 1
ATOM 2307 O O . VAL A 1 297 ? 9.444 18.240 1.101 1.00 89.56 297 VAL A O 1
ATOM 2310 N N . GLU A 1 298 ? 8.827 17.882 -1.028 1.00 91.56 298 GLU A N 1
ATOM 2311 C CA . GLU A 1 298 ? 8.615 16.435 -0.892 1.00 91.56 298 GLU A CA 1
ATOM 2312 C C . GLU A 1 298 ? 9.914 15.717 -0.502 1.00 91.56 298 GLU A C 1
ATOM 2314 O O . GLU A 1 298 ? 9.931 14.994 0.493 1.00 91.56 298 GLU A O 1
ATOM 2319 N N . ASN A 1 299 ? 11.025 16.001 -1.193 1.00 87.38 299 ASN A N 1
ATOM 2320 C CA . ASN A 1 299 ? 12.334 15.432 -0.852 1.00 87.38 299 ASN A CA 1
ATOM 2321 C C . ASN A 1 299 ? 12.806 15.839 0.555 1.00 87.38 299 ASN A C 1
ATOM 2323 O O . ASN A 1 299 ? 13.424 15.037 1.253 1.00 87.38 299 ASN A O 1
ATOM 2327 N N . LEU A 1 300 ? 12.532 17.076 0.987 1.00 91.06 300 LEU A N 1
ATOM 2328 C CA . LEU A 1 300 ? 12.887 17.540 2.331 1.00 91.06 300 LEU A CA 1
ATOM 2329 C C . LEU A 1 300 ? 12.053 16.839 3.409 1.00 91.06 300 LEU A C 1
ATOM 2331 O O . LEU A 1 300 ? 12.602 16.438 4.434 1.00 91.06 300 LEU A O 1
ATOM 2335 N N . ALA A 1 301 ? 10.751 16.670 3.177 1.00 87.81 301 ALA A N 1
ATOM 2336 C CA . ALA A 1 301 ? 9.861 15.971 4.098 1.00 87.81 301 ALA A CA 1
ATOM 2337 C C . ALA A 1 301 ? 10.222 14.482 4.204 1.00 87.81 301 ALA A C 1
ATOM 2339 O O . ALA A 1 301 ? 10.245 13.929 5.301 1.00 87.81 301 ALA A O 1
ATOM 2340 N N . GLU A 1 302 ? 10.576 13.851 3.084 1.00 89.56 302 GLU A N 1
ATOM 2341 C CA . GLU A 1 302 ? 11.062 12.473 3.056 1.00 89.56 302 GLU A CA 1
ATOM 2342 C C . GLU A 1 302 ? 12.398 12.338 3.810 1.00 89.56 302 GLU A C 1
ATOM 2344 O O . GLU A 1 302 ? 12.547 11.456 4.655 1.00 89.56 302 GLU A O 1
ATOM 2349 N N . ALA A 1 303 ? 13.343 13.263 3.604 1.00 84.25 303 ALA A N 1
ATOM 2350 C CA . ALA A 1 303 ? 14.607 13.284 4.341 1.00 84.25 303 ALA A CA 1
ATOM 2351 C C . ALA A 1 303 ? 14.404 13.494 5.855 1.00 84.25 303 ALA A C 1
ATOM 2353 O O . ALA A 1 303 ? 15.041 12.816 6.662 1.00 84.25 303 ALA A O 1
ATOM 2354 N N . GLN A 1 304 ? 13.490 14.387 6.254 1.00 84.00 304 GLN A N 1
ATOM 2355 C CA . GLN A 1 304 ? 13.105 14.574 7.656 1.00 84.00 304 GLN A CA 1
ATOM 2356 C C . GLN A 1 304 ? 12.458 13.317 8.244 1.00 84.00 304 GLN A C 1
ATOM 2358 O O . GLN A 1 304 ? 12.749 12.964 9.385 1.00 84.00 304 GLN A O 1
ATOM 2363 N N . TRP A 1 305 ? 11.626 12.612 7.476 1.00 88.75 305 TRP A N 1
ATOM 2364 C CA . TRP A 1 305 ? 11.007 11.362 7.911 1.00 88.75 305 TRP A CA 1
ATOM 2365 C C . TRP A 1 305 ? 12.036 10.239 8.103 1.00 88.75 305 TRP A C 1
ATOM 2367 O O . TRP A 1 305 ? 11.983 9.530 9.111 1.00 88.75 305 TRP A O 1
ATOM 2377 N N . TYR A 1 306 ? 13.016 10.112 7.200 1.00 84.00 306 TYR A N 1
ATOM 2378 C CA . TYR A 1 306 ? 14.137 9.182 7.372 1.00 84.00 306 TYR A CA 1
ATOM 2379 C C . TYR A 1 306 ? 14.992 9.537 8.587 1.00 84.00 306 TYR A C 1
ATOM 2381 O O . TYR A 1 306 ? 15.367 8.642 9.342 1.00 84.00 306 TYR A O 1
ATOM 2389 N N . MET A 1 307 ? 15.266 10.824 8.813 1.00 81.62 307 MET A N 1
ATOM 2390 C CA . MET A 1 307 ? 16.017 11.278 9.983 1.00 81.62 307 MET A CA 1
ATOM 2391 C C . MET A 1 307 ? 15.257 10.979 11.281 1.00 81.62 307 MET A C 1
ATOM 2393 O O . MET A 1 307 ? 15.823 10.385 12.193 1.00 81.62 307 MET A O 1
ATOM 2397 N N . ALA A 1 308 ? 13.961 11.295 11.345 1.00 77.50 308 ALA A N 1
ATOM 2398 C CA . ALA A 1 308 ? 13.115 11.003 12.500 1.00 77.50 308 ALA A CA 1
ATOM 2399 C C . ALA A 1 308 ? 12.985 9.494 12.760 1.00 77.50 308 ALA A C 1
ATOM 2401 O O . ALA A 1 308 ? 13.066 9.060 13.908 1.00 77.50 308 ALA A O 1
ATOM 2402 N N . SER A 1 309 ? 12.847 8.682 11.708 1.00 81.88 309 SER A N 1
ATOM 2403 C CA . SER A 1 309 ? 12.813 7.220 11.825 1.00 81.88 309 SER A CA 1
ATOM 2404 C C . SER A 1 309 ? 14.154 6.656 12.289 1.00 81.88 309 SER A C 1
ATOM 2406 O O . SER A 1 309 ? 14.180 5.797 13.166 1.00 81.88 309 SER A O 1
ATOM 2408 N N . ALA A 1 310 ? 15.274 7.162 11.768 1.00 74.62 310 ALA A N 1
ATOM 2409 C CA . ALA A 1 310 ? 16.605 6.777 12.228 1.00 74.62 310 ALA A CA 1
ATOM 2410 C C . ALA A 1 310 ? 16.825 7.156 13.702 1.00 74.62 310 ALA A C 1
ATOM 2412 O O . ALA A 1 310 ? 17.360 6.345 14.454 1.00 74.62 310 ALA A O 1
ATOM 2413 N N . CYS A 1 311 ? 16.354 8.331 14.133 1.00 73.06 311 CYS A N 1
ATOM 2414 C CA . CYS A 1 311 ? 16.372 8.761 15.533 1.00 73.06 311 CYS A CA 1
ATOM 2415 C C . CYS A 1 311 ? 15.453 7.915 16.432 1.00 73.06 311 CYS A C 1
ATOM 2417 O O . CYS A 1 311 ? 15.810 7.621 17.569 1.00 73.06 311 CYS A O 1
ATOM 2419 N N . ALA A 1 312 ? 14.286 7.488 15.945 1.00 75.38 312 ALA A N 1
ATOM 2420 C CA . ALA A 1 312 ? 13.392 6.605 16.694 1.00 75.38 312 ALA A CA 1
ATOM 2421 C C . ALA A 1 312 ? 13.995 5.200 16.851 1.00 75.38 312 ALA A C 1
ATOM 2423 O O . ALA A 1 312 ? 13.972 4.629 17.940 1.00 75.38 312 ALA A O 1
ATOM 2424 N N . VAL A 1 313 ? 14.597 4.664 15.785 1.00 70.44 313 VAL A N 1
ATOM 2425 C CA . VAL A 1 313 ? 15.286 3.369 15.815 1.00 70.44 313 VAL A CA 1
ATOM 2426 C C . VAL A 1 313 ? 16.539 3.438 16.690 1.00 70.44 313 VAL A C 1
ATOM 2428 O O . VAL A 1 313 ? 16.769 2.521 17.475 1.00 70.44 313 VAL A O 1
ATOM 2431 N N . SER A 1 314 ? 17.322 4.519 16.636 1.00 66.69 314 SER A N 1
ATOM 2432 C CA . SER A 1 314 ? 18.483 4.687 17.518 1.00 66.69 314 SER A CA 1
ATOM 2433 C C . SER A 1 314 ? 18.071 4.882 18.980 1.00 66.69 314 SER A C 1
ATOM 2435 O O . SER A 1 314 ? 18.677 4.272 19.855 1.00 66.69 314 SER A O 1
ATOM 2437 N N . GLY A 1 315 ? 16.990 5.619 19.254 1.00 63.00 315 GLY A N 1
ATOM 2438 C CA . GLY A 1 315 ? 16.393 5.737 20.587 1.00 63.00 315 GLY A CA 1
ATOM 2439 C C . GLY A 1 315 ? 15.880 4.399 21.128 1.00 63.00 315 GLY A C 1
ATOM 2440 O O . GLY A 1 315 ? 16.092 4.086 22.297 1.00 63.00 315 GLY A O 1
ATOM 2441 N N . MET A 1 316 ? 15.294 3.553 20.273 1.00 58.75 316 MET A N 1
ATOM 2442 C CA . MET A 1 316 ? 14.931 2.179 20.635 1.00 58.75 316 MET A CA 1
ATOM 2443 C C . MET A 1 316 ? 16.163 1.308 20.891 1.00 58.75 316 MET A C 1
ATOM 2445 O O . MET A 1 316 ? 16.155 0.530 21.839 1.00 58.75 316 MET A O 1
ATOM 2449 N N . VAL A 1 317 ? 17.237 1.436 20.108 1.00 51.47 317 VAL A N 1
ATOM 2450 C CA . VAL A 1 317 ? 18.490 0.688 20.319 1.00 51.47 317 VAL A CA 1
ATOM 2451 C C . VAL A 1 317 ? 19.179 1.113 21.619 1.00 51.47 317 VAL A C 1
ATOM 2453 O O . VAL A 1 317 ? 19.609 0.244 22.373 1.00 51.47 317 VAL A O 1
ATOM 2456 N N . VAL A 1 318 ? 19.211 2.411 21.938 1.00 50.28 318 VAL A N 1
ATOM 2457 C CA . VAL A 1 318 ? 19.751 2.940 23.202 1.00 50.28 318 VAL A CA 1
ATOM 2458 C C . VAL A 1 318 ? 18.871 2.539 24.388 1.00 50.28 318 VAL A C 1
ATOM 2460 O O . VAL A 1 318 ? 19.390 2.040 25.380 1.00 50.28 318 VAL A O 1
ATOM 2463 N N . GLY A 1 319 ? 17.543 2.637 24.273 1.00 56.16 319 GLY A N 1
ATOM 2464 C CA . GLY A 1 319 ? 16.614 2.165 25.304 1.00 56.16 319 GLY A CA 1
ATOM 2465 C C . GLY A 1 319 ? 16.702 0.653 25.538 1.00 56.16 319 GLY A C 1
ATOM 2466 O O . GLY A 1 319 ? 16.658 0.198 26.678 1.00 56.16 319 GLY A O 1
ATOM 2467 N N . THR A 1 320 ? 16.906 -0.136 24.478 1.00 56.12 320 THR A N 1
ATOM 2468 C CA . THR A 1 320 ? 17.094 -1.592 24.586 1.00 56.12 320 THR A CA 1
ATOM 2469 C C . THR A 1 320 ? 18.460 -1.935 25.181 1.00 56.12 320 THR A C 1
ATOM 2471 O O . THR A 1 320 ? 18.536 -2.857 25.984 1.00 56.12 320 THR A O 1
ATOM 2474 N N . LEU A 1 321 ? 19.525 -1.194 24.853 1.00 51.72 321 LEU A N 1
ATOM 2475 C CA . LEU A 1 321 ? 20.847 -1.345 25.476 1.00 51.72 321 LEU A CA 1
ATOM 2476 C C . LEU A 1 321 ? 20.818 -0.986 26.965 1.00 51.72 321 LEU A C 1
ATOM 2478 O O . LEU A 1 321 ? 21.299 -1.774 27.768 1.00 51.72 321 LEU A O 1
ATOM 2482 N N . ILE A 1 322 ? 20.181 0.123 27.348 1.00 55.72 322 ILE A N 1
ATOM 2483 C CA . ILE A 1 322 ? 20.008 0.523 28.754 1.00 55.72 322 ILE A CA 1
ATOM 2484 C C . ILE A 1 322 ? 19.187 -0.525 29.520 1.00 55.72 322 ILE A C 1
ATOM 2486 O O . ILE A 1 322 ? 19.565 -0.925 30.618 1.00 55.72 322 ILE A O 1
ATOM 2490 N N . ASN A 1 323 ? 18.112 -1.052 28.927 1.00 52.31 323 ASN A N 1
ATOM 2491 C CA . ASN A 1 323 ? 17.298 -2.087 29.568 1.00 52.31 323 ASN A CA 1
ATOM 2492 C C . ASN A 1 323 ? 18.047 -3.432 29.684 1.00 52.31 323 ASN A C 1
ATOM 2494 O O . ASN A 1 323 ? 17.903 -4.141 30.674 1.00 52.31 323 ASN A O 1
ATOM 2498 N N . LYS A 1 324 ? 18.911 -3.767 28.714 1.00 54.25 324 LYS A N 1
ATOM 2499 C CA . LYS A 1 324 ? 19.765 -4.968 28.757 1.00 54.25 324 LYS A CA 1
ATOM 2500 C C . LYS A 1 324 ? 20.928 -4.830 29.746 1.00 54.25 324 LYS A C 1
ATOM 2502 O O . LYS A 1 324 ? 21.311 -5.826 30.348 1.00 54.25 324 LYS A O 1
ATOM 2507 N N . CYS A 1 325 ? 21.444 -3.617 29.951 1.00 54.34 325 CYS A N 1
ATOM 2508 C CA . CYS A 1 325 ? 22.411 -3.318 31.008 1.00 54.34 325 CYS A CA 1
ATOM 2509 C C . CYS A 1 325 ? 21.764 -3.375 32.402 1.00 54.34 325 CYS A C 1
ATOM 2511 O O . CYS A 1 325 ? 22.378 -3.902 33.322 1.00 54.34 325 CYS A O 1
ATOM 2513 N N . ASN A 1 326 ? 20.501 -2.954 32.547 1.00 53.97 326 ASN A N 1
ATOM 2514 C CA . ASN A 1 326 ? 19.754 -3.092 33.804 1.00 53.97 326 ASN A CA 1
ATOM 2515 C C . ASN A 1 326 ? 19.355 -4.548 34.116 1.00 53.97 326 ASN A C 1
ATOM 2517 O O . ASN A 1 326 ? 19.276 -4.917 35.281 1.00 53.97 326 ASN A O 1
ATOM 2521 N N . PHE A 1 327 ? 19.157 -5.398 33.101 1.00 49.81 327 PHE A N 1
ATOM 2522 C CA . PHE A 1 327 ? 18.847 -6.826 33.289 1.00 49.81 327 PHE A CA 1
ATOM 2523 C C . PHE A 1 327 ? 20.068 -7.702 33.613 1.00 49.81 327 PHE A C 1
ATOM 2525 O O . PHE A 1 327 ? 19.905 -8.842 34.036 1.00 49.81 327 PHE A O 1
ATOM 2532 N N . LEU A 1 328 ? 21.289 -7.193 33.415 1.00 52.47 328 LEU A N 1
ATOM 2533 C CA . LEU A 1 328 ? 22.525 -7.841 33.876 1.00 52.47 328 LEU A CA 1
ATOM 2534 C C . LEU A 1 328 ? 22.963 -7.336 35.264 1.00 52.47 328 LEU A C 1
ATOM 2536 O O . LEU A 1 328 ? 23.996 -7.759 35.782 1.00 52.47 328 LEU A O 1
ATOM 2540 N N . GLY A 1 329 ? 22.148 -6.481 35.889 1.00 53.72 329 GLY A N 1
ATOM 2541 C CA . GLY A 1 329 ? 22.244 -6.125 37.294 1.00 53.72 329 GLY A CA 1
ATOM 2542 C C . GLY A 1 329 ? 21.769 -7.265 38.194 1.00 53.72 329 GLY A C 1
ATOM 2543 O O . GLY A 1 329 ? 20.604 -7.330 38.566 1.00 53.72 329 GLY A O 1
ATOM 2544 N N . PHE A 1 330 ? 22.725 -8.100 38.593 1.00 50.81 330 PHE A N 1
ATOM 2545 C CA . PHE A 1 330 ? 22.797 -8.656 39.946 1.00 50.81 330 PHE A CA 1
ATOM 2546 C C . PHE A 1 330 ? 21.707 -9.661 40.363 1.00 50.81 330 PHE A C 1
ATOM 2548 O O . PHE A 1 330 ? 21.005 -9.481 41.355 1.00 50.81 330 PHE A O 1
ATOM 2555 N N . GLU A 1 331 ? 21.647 -10.801 39.676 1.00 53.31 331 GLU A N 1
ATOM 2556 C CA . GLU A 1 331 ? 21.024 -12.005 40.233 1.00 53.31 331 GLU A CA 1
ATOM 2557 C C . GLU A 1 331 ? 22.120 -12.997 40.653 1.00 53.31 331 GLU A C 1
ATOM 2559 O O . GLU A 1 331 ? 22.558 -13.847 39.881 1.00 53.31 331 GLU A O 1
ATOM 2564 N N . GLY A 1 332 ? 22.582 -12.855 41.901 1.00 53.53 332 GLY A N 1
ATOM 2565 C CA . GLY A 1 332 ? 23.177 -13.962 42.652 1.00 53.53 332 GLY A CA 1
ATOM 2566 C C . GLY A 1 332 ? 24.646 -13.839 43.053 1.00 53.53 332 GLY A C 1
ATOM 2567 O O . GLY A 1 332 ? 25.474 -14.560 42.514 1.00 53.53 332 GLY A O 1
ATOM 2568 N N . VAL A 1 333 ? 24.937 -13.073 44.110 1.00 44.56 333 VAL A N 1
ATOM 2569 C CA . VAL A 1 333 ? 25.916 -13.483 45.137 1.00 44.56 333 VAL A CA 1
ATOM 2570 C C . VAL A 1 333 ? 25.379 -13.023 46.496 1.00 44.56 333 VAL A C 1
ATOM 2572 O O . VAL A 1 333 ? 25.053 -11.853 46.680 1.00 44.56 333 VAL A O 1
ATOM 2575 N N . GLY A 1 334 ? 25.183 -13.976 47.410 1.00 51.41 334 GLY A N 1
ATOM 2576 C CA . GLY A 1 334 ? 24.692 -13.732 48.767 1.00 51.41 334 GLY A CA 1
ATOM 2577 C C . GLY A 1 334 ? 25.717 -13.015 49.658 1.00 51.41 334 GLY A C 1
ATOM 2578 O O . GLY A 1 334 ? 26.870 -12.859 49.264 1.00 51.41 334 GLY A O 1
ATOM 2579 N N . PRO A 1 335 ? 25.310 -12.595 50.868 1.00 49.53 335 PRO A N 1
ATOM 2580 C CA . PRO A 1 335 ? 26.175 -11.886 51.801 1.00 49.53 335 PRO A CA 1
ATOM 2581 C C . PRO A 1 335 ? 27.200 -12.869 52.375 1.00 49.53 335 PRO A C 1
ATOM 2583 O O . PRO A 1 335 ? 26.886 -13.656 53.266 1.00 49.53 335 PRO A O 1
ATOM 2586 N N . GLY A 1 336 ? 28.405 -12.856 51.817 1.00 48.88 336 GLY A N 1
ATOM 2587 C CA . GLY A 1 336 ? 29.542 -13.642 52.274 1.00 48.88 336 GLY A CA 1
ATOM 2588 C C . GLY A 1 336 ? 30.768 -12.750 52.336 1.00 48.88 336 GLY A C 1
ATOM 2589 O O . GLY A 1 336 ? 31.325 -12.443 51.293 1.00 48.88 336 GLY A O 1
ATOM 2590 N N . GLU A 1 337 ? 31.054 -12.311 53.562 1.00 49.81 337 GLU A N 1
ATOM 2591 C CA . GLU A 1 337 ? 32.337 -11.903 54.151 1.00 49.81 337 GLU A CA 1
ATOM 2592 C C . GLU A 1 337 ? 33.404 -11.278 53.234 1.00 49.81 337 GLU A C 1
ATOM 2594 O O . GLU A 1 337 ? 33.963 -11.928 52.359 1.00 49.81 337 GLU A O 1
ATOM 2599 N N . GLU A 1 338 ? 33.684 -10.008 53.552 1.00 57.81 338 GLU A N 1
ATOM 2600 C CA . GLU A 1 338 ? 35.029 -9.455 53.758 1.00 57.81 338 GLU A CA 1
ATOM 2601 C C . GLU A 1 338 ? 36.099 -9.865 52.736 1.00 57.81 338 GLU A C 1
ATOM 2603 O O . GLU A 1 338 ? 36.715 -10.912 52.882 1.00 57.81 338 GLU A O 1
ATOM 2608 N N . ASP A 1 339 ? 36.386 -8.998 51.761 1.00 52.59 339 ASP A N 1
ATOM 2609 C CA . ASP A 1 339 ? 37.764 -8.529 51.572 1.00 52.59 339 ASP A CA 1
ATOM 2610 C C . ASP A 1 339 ? 37.884 -7.416 50.520 1.00 52.59 339 ASP A C 1
ATOM 2612 O O . ASP A 1 339 ? 37.202 -7.402 49.497 1.00 52.59 339 ASP A O 1
ATOM 2616 N N . GLU A 1 340 ? 38.814 -6.519 50.845 1.00 52.44 340 GLU A N 1
ATOM 2617 C CA . GLU A 1 340 ? 39.530 -5.549 50.013 1.00 52.44 340 GLU A CA 1
ATOM 2618 C C . GLU A 1 340 ? 38.750 -4.380 49.379 1.00 52.44 340 GLU A C 1
ATOM 2620 O O . GLU A 1 340 ? 38.120 -4.445 48.325 1.00 52.44 340 GLU A O 1
ATOM 2625 N N . GLU A 1 341 ? 38.914 -3.246 50.065 1.00 50.88 341 GLU A N 1
ATOM 2626 C CA . GLU A 1 341 ? 38.804 -1.877 49.577 1.00 50.88 341 GLU A CA 1
ATOM 2627 C C . GLU A 1 341 ? 39.598 -1.680 48.268 1.00 50.88 341 GLU A C 1
ATOM 2629 O O . GLU A 1 341 ? 40.815 -1.508 48.283 1.00 50.88 341 GLU A O 1
ATOM 2634 N N . GLU A 1 342 ? 38.909 -1.620 47.129 1.00 51.59 342 GLU A N 1
ATOM 2635 C CA . GLU A 1 342 ? 39.355 -0.805 45.995 1.00 51.59 342 GLU A CA 1
ATOM 2636 C C . GLU A 1 342 ? 38.384 0.371 45.849 1.00 51.59 342 GLU A C 1
ATOM 2638 O O . GLU A 1 342 ? 37.279 0.244 45.314 1.00 51.59 342 GLU A O 1
ATOM 2643 N N . GLU A 1 343 ? 38.807 1.530 46.362 1.00 45.12 343 GLU A N 1
ATOM 2644 C CA . GLU A 1 343 ? 38.243 2.842 46.043 1.00 45.12 343 GLU A CA 1
ATOM 2645 C C . GLU A 1 343 ? 38.394 3.092 44.534 1.00 45.12 343 GLU A C 1
ATOM 2647 O O . GLU A 1 343 ? 39.357 3.697 44.065 1.00 45.12 343 GLU A O 1
ATOM 2652 N N . MET A 1 344 ? 37.443 2.612 43.734 1.00 49.47 344 MET A N 1
ATOM 2653 C CA . MET A 1 344 ? 37.191 3.235 42.443 1.00 49.47 344 MET A CA 1
ATOM 2654 C C . MET A 1 344 ? 36.412 4.517 42.703 1.00 49.47 344 MET A C 1
ATOM 2656 O O . MET A 1 344 ? 35.230 4.467 43.045 1.00 49.47 344 MET A O 1
ATOM 2660 N N . ASP A 1 345 ? 37.091 5.648 42.508 1.00 49.84 345 ASP A N 1
ATOM 2661 C CA . ASP A 1 345 ? 36.506 6.974 42.330 1.00 49.84 345 ASP A CA 1
ATOM 2662 C C . ASP A 1 345 ? 35.444 6.921 41.220 1.00 49.84 345 ASP A C 1
ATOM 2664 O O . ASP A 1 345 ? 35.695 7.191 40.044 1.00 49.84 345 ASP A O 1
ATOM 2668 N N . THR A 1 346 ? 34.218 6.543 41.581 1.00 53.41 346 THR A N 1
ATOM 2669 C CA . THR A 1 346 ? 33.039 6.823 40.774 1.00 53.41 346 THR A CA 1
ATOM 2670 C C . THR A 1 346 ? 32.799 8.314 40.897 1.00 53.41 346 THR A C 1
ATOM 2672 O O . THR A 1 346 ? 32.078 8.767 41.787 1.00 53.41 346 THR A O 1
ATOM 2675 N N . GLU A 1 347 ? 33.474 9.070 40.036 1.00 52.84 347 GLU A N 1
ATOM 2676 C CA . GLU A 1 347 ? 33.220 10.480 39.790 1.00 52.84 347 GLU A CA 1
ATOM 2677 C C . GLU A 1 347 ? 31.719 10.605 39.503 1.00 52.84 347 GLU A C 1
ATOM 2679 O O . GLU A 1 347 ? 31.215 10.198 38.453 1.00 52.84 347 GLU A O 1
ATOM 2684 N N . ALA A 1 348 ? 30.973 11.016 40.528 1.00 55.84 348 ALA A N 1
ATOM 2685 C CA . ALA A 1 348 ? 29.535 11.159 40.471 1.00 55.84 348 ALA A CA 1
ATOM 2686 C C . ALA A 1 348 ? 29.254 12.286 39.483 1.00 55.84 348 ALA A C 1
ATOM 2688 O O . ALA A 1 348 ? 29.321 13.460 39.842 1.00 55.84 348 ALA A O 1
ATOM 2689 N N . VAL A 1 349 ? 29.011 11.911 38.225 1.00 56.97 349 VAL A N 1
ATOM 2690 C CA . VAL A 1 349 ? 28.666 12.838 37.151 1.00 56.97 349 VAL A CA 1
ATOM 2691 C C . VAL A 1 349 ? 27.460 13.625 37.632 1.00 56.97 349 VAL A C 1
ATOM 2693 O O . VAL A 1 349 ? 26.366 13.080 37.802 1.00 56.97 349 VAL A O 1
ATOM 2696 N N . ASN A 1 350 ? 27.696 14.896 37.939 1.00 75.31 350 ASN A N 1
ATOM 2697 C CA . ASN A 1 350 ? 26.699 15.753 38.532 1.00 75.31 350 ASN A CA 1
ATOM 2698 C C . ASN A 1 350 ? 25.649 16.017 37.453 1.00 75.31 350 ASN A C 1
ATOM 2700 O O . ASN A 1 350 ? 25.891 16.750 36.498 1.00 75.31 350 ASN A O 1
ATOM 2704 N N . GLN A 1 351 ? 24.502 15.349 37.558 1.00 73.56 351 GLN A N 1
ATOM 2705 C CA . GLN A 1 351 ? 23.452 15.373 36.537 1.00 73.56 351 GLN A CA 1
ATOM 2706 C C . GLN A 1 351 ? 23.003 16.808 36.202 1.00 73.56 351 GLN A C 1
ATOM 2708 O O . GLN A 1 351 ? 22.605 17.091 35.074 1.00 73.56 351 GLN A O 1
ATOM 2713 N N . GLU A 1 352 ? 23.140 17.720 37.163 1.00 80.06 352 GLU A N 1
ATOM 2714 C CA . GLU A 1 352 ? 22.861 19.145 37.006 1.00 80.06 352 GLU A CA 1
ATOM 2715 C C . GLU A 1 352 ? 23.839 19.846 36.041 1.00 80.06 352 GLU A C 1
ATOM 2717 O O . GLU A 1 352 ? 23.423 20.700 35.262 1.00 80.06 352 GLU A O 1
ATOM 2722 N N . GLU A 1 353 ? 25.110 19.433 36.003 1.00 80.81 353 GLU A N 1
ATOM 2723 C CA . GLU A 1 353 ? 26.123 19.962 35.074 1.00 80.81 353 GLU A CA 1
ATOM 2724 C C . GLU A 1 353 ? 25.831 19.533 33.628 1.00 80.81 353 GLU A C 1
ATOM 2726 O O . GLU A 1 353 ? 25.908 20.340 32.701 1.00 80.81 353 GLU A O 1
ATOM 2731 N N . VAL A 1 354 ? 25.370 18.292 33.441 1.00 78.12 354 VAL A N 1
ATOM 2732 C CA . VAL A 1 354 ? 24.965 17.775 32.124 1.00 78.12 354 VAL A CA 1
ATOM 2733 C C . VAL A 1 354 ? 23.706 18.482 31.614 1.00 78.12 354 VAL A C 1
ATOM 2735 O O . VAL A 1 354 ? 23.618 18.829 30.435 1.00 78.12 354 VAL A O 1
ATOM 2738 N N . GLU A 1 355 ? 22.719 18.734 32.480 1.00 84.81 355 GLU A N 1
ATOM 2739 C CA . GLU A 1 355 ? 21.534 19.510 32.092 1.00 84.81 355 GLU A CA 1
ATOM 2740 C C . GLU A 1 355 ? 21.885 20.964 31.745 1.00 84.81 355 GLU A C 1
ATOM 2742 O O . GLU A 1 355 ? 21.289 21.538 30.826 1.00 84.81 355 GLU A O 1
ATOM 2747 N N . GLN A 1 356 ? 22.886 21.540 32.416 1.00 90.31 356 GLN A N 1
ATOM 2748 C CA . GLN A 1 356 ? 23.368 22.888 32.139 1.00 90.31 356 GLN A CA 1
ATOM 2749 C C . GLN A 1 356 ? 24.100 22.984 30.789 1.00 90.31 356 GLN A C 1
ATOM 2751 O O . GLN A 1 356 ? 23.775 23.881 30.007 1.00 90.31 356 GLN A O 1
ATOM 2756 N N . GLU A 1 357 ? 24.988 22.040 30.453 1.00 82.50 357 GLU A N 1
ATOM 2757 C CA . GLU A 1 357 ? 25.634 21.983 29.128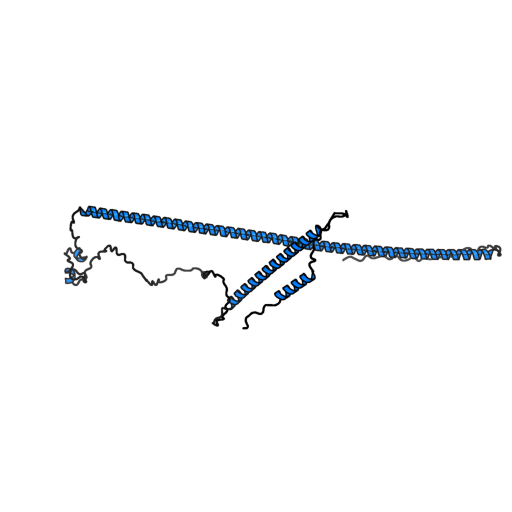 1.00 82.50 357 GLU A CA 1
ATOM 2758 C C . GLU A 1 357 ? 24.609 21.817 27.997 1.00 82.50 357 GLU A C 1
ATOM 2760 O O . GLU A 1 357 ? 24.682 22.482 26.960 1.00 82.50 357 GLU A O 1
ATOM 2765 N N . VAL A 1 358 ? 23.596 20.966 28.194 1.00 82.81 358 VAL A N 1
ATOM 2766 C CA . VAL A 1 358 ? 22.534 20.764 27.195 1.00 82.81 358 VAL A CA 1
ATOM 2767 C C . VAL A 1 358 ? 21.688 22.030 27.018 1.00 82.81 358 VAL A C 1
ATOM 2769 O O . VAL A 1 358 ? 21.254 22.337 25.900 1.00 82.81 358 VAL A O 1
ATOM 2772 N N . ALA A 1 359 ? 21.448 22.786 28.092 1.00 86.81 359 ALA A N 1
ATOM 2773 C CA . ALA A 1 359 ? 20.752 24.067 28.022 1.00 86.81 359 ALA A CA 1
ATOM 2774 C C . ALA A 1 359 ? 21.584 25.146 27.304 1.00 86.81 359 ALA A C 1
ATOM 2776 O O . ALA A 1 359 ? 21.017 25.948 26.555 1.00 86.81 359 ALA A O 1
ATOM 2777 N N . GLU A 1 360 ? 22.905 25.145 27.485 1.00 83.12 360 GLU A N 1
ATOM 2778 C CA . GLU A 1 360 ? 23.826 26.072 26.822 1.00 83.12 360 GLU A CA 1
ATOM 2779 C C . GLU A 1 360 ? 23.927 25.786 25.315 1.00 83.12 360 GLU A C 1
ATOM 2781 O O . GLU A 1 360 ? 23.693 26.684 24.502 1.00 83.12 360 GLU A O 1
ATOM 2786 N N . LEU A 1 361 ? 24.086 24.516 24.928 1.00 78.25 361 LEU A N 1
ATOM 2787 C CA . LEU A 1 361 ? 24.066 24.084 23.524 1.00 78.25 361 LEU A CA 1
ATOM 2788 C C . LEU A 1 361 ? 22.734 24.400 22.829 1.00 78.25 361 LEU A C 1
ATOM 2790 O O . LEU A 1 361 ? 22.704 24.787 21.660 1.00 78.25 361 LEU A O 1
ATOM 2794 N N . ARG A 1 362 ? 21.602 24.277 23.535 1.00 79.94 362 ARG A N 1
ATOM 2795 C CA . ARG A 1 362 ? 20.296 24.679 22.984 1.00 79.94 362 ARG A CA 1
ATOM 2796 C C . ARG A 1 362 ? 20.192 26.180 22.738 1.00 79.94 362 ARG A C 1
ATOM 2798 O O . ARG A 1 362 ? 19.507 26.568 21.794 1.00 79.94 362 ARG A O 1
ATOM 2805 N N . LYS A 1 363 ? 20.830 27.014 23.563 1.00 80.19 363 LYS A N 1
ATOM 2806 C CA . LYS A 1 363 ? 20.891 28.463 23.335 1.00 80.19 363 LYS A CA 1
ATOM 2807 C C . LYS A 1 363 ? 21.749 28.797 22.122 1.00 80.19 363 LYS A C 1
ATOM 2809 O O . LYS A 1 363 ? 21.306 29.576 21.286 1.00 80.19 363 LYS A O 1
ATOM 2814 N N . GLU A 1 364 ? 22.907 28.158 21.989 1.00 77.06 364 GLU A N 1
ATOM 2815 C CA . GLU A 1 364 ? 23.826 28.392 20.871 1.00 77.06 364 GLU A CA 1
ATOM 2816 C C . GLU A 1 364 ? 23.217 27.995 19.514 1.00 77.06 364 GLU A C 1
ATOM 2818 O O . GLU A 1 364 ? 23.405 28.683 18.517 1.00 77.06 364 GLU A O 1
ATOM 2823 N N . VAL A 1 365 ? 22.413 26.927 19.472 1.00 76.44 365 VAL A N 1
ATOM 2824 C CA . VAL A 1 365 ? 21.738 26.482 18.238 1.00 76.44 365 VAL A CA 1
ATOM 2825 C C . VAL A 1 365 ? 20.518 27.345 17.879 1.00 76.44 365 VAL A C 1
ATOM 2827 O O . VAL A 1 365 ? 20.150 27.430 16.706 1.00 76.44 365 VAL A O 1
ATOM 2830 N N . LEU A 1 366 ? 19.854 27.958 18.867 1.00 70.19 366 LEU A N 1
ATOM 2831 C CA . LEU A 1 366 ? 18.619 28.724 18.652 1.00 70.19 366 LEU A CA 1
ATOM 2832 C C . LEU A 1 366 ? 18.835 30.231 18.485 1.00 70.19 366 LEU A C 1
ATOM 2834 O O . LEU A 1 366 ? 17.911 30.899 18.019 1.00 70.19 366 LEU A O 1
ATOM 2838 N N . GLU A 1 367 ? 20.010 30.767 18.813 1.00 61.97 367 GLU A N 1
ATOM 2839 C CA . GLU A 1 367 ? 20.377 32.134 18.442 1.00 61.97 367 GLU A CA 1
ATOM 2840 C C . GLU A 1 367 ? 21.046 32.141 17.057 1.00 61.97 367 GLU A C 1
ATOM 2842 O O . GLU A 1 367 ? 22.143 31.611 16.888 1.00 61.97 367 GLU A O 1
ATOM 2847 N N . PRO A 1 368 ? 20.409 32.731 16.028 1.00 57.09 368 PRO A N 1
ATOM 2848 C CA . PRO A 1 368 ? 21.047 32.898 14.733 1.00 57.09 368 PRO A CA 1
ATOM 2849 C C . PRO A 1 368 ? 22.268 33.803 14.900 1.00 57.09 368 PRO A C 1
ATOM 2851 O O . PRO A 1 368 ? 22.133 34.923 15.399 1.00 57.09 368 PRO A O 1
ATOM 2854 N N . GLN A 1 369 ? 23.442 33.346 14.452 1.00 65.12 369 GLN A N 1
ATOM 2855 C CA . GLN A 1 369 ? 24.602 34.225 14.313 1.00 65.12 369 GLN A CA 1
ATOM 2856 C C . GLN A 1 369 ? 24.186 35.477 13.522 1.00 65.12 369 GLN A C 1
ATOM 2858 O O . GLN A 1 369 ? 23.594 35.335 12.444 1.00 65.12 369 GLN A O 1
ATOM 2863 N N . PRO A 1 370 ? 24.457 36.695 14.028 1.00 58.88 370 PRO A N 1
ATOM 2864 C CA . PRO A 1 370 ? 24.221 37.901 13.254 1.00 58.88 370 PRO A CA 1
ATOM 2865 C C . PRO A 1 370 ? 25.064 37.816 11.978 1.00 58.88 370 PRO A C 1
ATOM 2867 O O . PRO A 1 370 ? 26.271 37.600 12.031 1.00 58.88 370 PRO A O 1
ATOM 2870 N N . SER A 1 371 ? 24.408 37.918 10.823 1.00 56.16 371 SER A N 1
ATOM 2871 C CA . SER A 1 371 ? 25.079 37.943 9.527 1.00 56.16 371 SER A CA 1
ATOM 2872 C C . SER A 1 371 ? 25.916 39.217 9.412 1.00 56.16 371 SER A C 1
ATOM 2874 O O . SER A 1 371 ? 25.359 40.306 9.556 1.00 56.16 371 SER A O 1
ATOM 2876 N N . ASP A 1 372 ? 27.207 39.079 9.102 1.00 64.88 372 ASP A N 1
ATOM 2877 C CA . ASP A 1 372 ? 28.212 40.147 8.910 1.00 64.88 372 ASP A CA 1
ATOM 2878 C C . ASP A 1 372 ? 27.940 41.102 7.712 1.00 64.88 372 ASP A C 1
ATOM 2880 O O . ASP A 1 372 ? 28.864 41.660 7.127 1.00 64.88 372 ASP A O 1
ATOM 2884 N N . ASP A 1 373 ? 26.681 41.328 7.329 1.00 61.22 373 ASP A N 1
ATOM 2885 C CA . ASP A 1 373 ? 26.292 42.169 6.183 1.00 61.22 373 ASP A CA 1
ATOM 2886 C C . ASP A 1 373 ? 25.964 43.638 6.556 1.00 61.22 373 ASP A C 1
ATOM 2888 O O . ASP A 1 373 ? 25.393 44.375 5.752 1.00 61.22 373 ASP A O 1
ATOM 2892 N N . GLU A 1 374 ? 26.369 44.111 7.740 1.00 56.12 374 GLU A N 1
ATOM 2893 C CA . GLU A 1 374 ? 26.413 45.548 8.074 1.00 56.12 374 GLU A CA 1
ATOM 2894 C C . GLU A 1 374 ? 27.795 45.960 8.621 1.00 56.12 374 GLU A C 1
ATOM 2896 O O . GLU A 1 374 ? 27.966 46.205 9.815 1.00 56.12 374 GLU A O 1
ATOM 2901 N N . MET A 1 375 ? 28.780 46.082 7.721 1.00 45.59 375 MET A N 1
ATOM 2902 C CA . MET A 1 375 ? 29.887 47.052 7.825 1.00 45.59 375 MET A CA 1
ATOM 2903 C C . MET A 1 375 ? 30.307 47.582 6.455 1.00 45.59 375 MET A C 1
ATOM 2905 O O . MET A 1 375 ? 30.657 46.767 5.573 1.00 45.59 375 MET A O 1
#

Secondary structure (DSSP, 8-state):
--PPPPP-PPPP------------------TTSHHHHHHHHHHHHHHHHHHHHHHHHHHHHHHHHHHHHHHHHHHHHHHHHHHHHHHHHHHHHHHHHHHHHHHHHHHHHHHHHHHHHHHHHHHHHHHHHHHHHHHHHHHHHHHHHHHHHHHHHHHHHHHHHHHHHHHHHHHHTTS-------S----HHHHHT----PBPSS-TT---BHHHHHTT---------------------------------------------------------------S-HHHHHHHHHHHHHHHHHHHHHHHHHHHHHHHHHHHHHHHHHHHHHHTS---------------------HHHHHHHHHHHHHHHHSPPPPS---

Organism: NCBI:txid1036808